Protein AF-A0A0G0G6L3-F1 (afdb_monomer_lite)

Secondary structure (DSSP, 8-state):
------HHHHHHHHHHHHHHHHT-HHHHHHHHHHHTT-HHHHHHHHHHHHH-TT---HHHHHHHHHHHTTT-HHHHHHHHHHHTSTT----HHHHHHHHHHHHHT--GGG--HHHHHHHHHHHHHHHHT--SHHHHHHHHHHHHHHHHHH-SSS-HHHHHHHHHHHHHHHHHTT-HHHHHHHHHHHHHHHHHHHHHTT--HHHHHHHHHHHHHHHHHHHHHHHHHHHHT-

pLDDT: mean 87.01, std 11.58, range [38.41, 98.62]

Foldseek 3Di:
DPPDQPPQLVVLLVQLVVCVVVVVLVSSVVSLVRNPPDPSSLLSVLQSVLPPPDDPPLPVSVVSLVVVVVPDLSSLLSLLSNLLDPPHPDDLVNLVVVLVVLLVPDDLVQLDQSSLSNLLSSLVSLLSPPPDLVSLVSSLVSLVSSLSSPPDPHDLLSQLSSLQVNLSSCVVVVVLVSSLVSLVSSLVSLVVVCVVDPNDVVSVVVNVVSVVSNVVSVVVVVVVVVVVVD

Structure (mmCIF, N/CA/C/O backbone):
data_AF-A0A0G0G6L3-F1
#
_entry.id   AF-A0A0G0G6L3-F1
#
loop_
_atom_site.group_PDB
_atom_site.id
_atom_site.type_symbol
_atom_site.label_atom_id
_atom_site.label_alt_id
_atom_site.label_comp_id
_atom_site.label_asym_id
_atom_site.label_entity_id
_atom_site.label_seq_id
_atom_site.pdbx_PDB_ins_code
_atom_site.Cartn_x
_atom_site.Cartn_y
_atom_site.Cartn_z
_atom_site.occupancy
_atom_site.B_iso_or_equiv
_atom_site.auth_seq_id
_atom_site.auth_comp_id
_atom_site.auth_asym_id
_atom_site.auth_atom_id
_atom_site.pdbx_PDB_model_num
ATOM 1 N N . MET A 1 1 ? 22.652 -18.731 -25.316 1.00 38.41 1 MET A N 1
ATOM 2 C CA . MET A 1 1 ? 23.607 -17.617 -25.133 1.00 38.41 1 MET A CA 1
ATOM 3 C C . MET A 1 1 ? 22.870 -16.491 -24.434 1.00 38.41 1 MET A C 1
ATOM 5 O O . MET A 1 1 ? 22.004 -15.892 -25.053 1.00 38.41 1 MET A O 1
ATOM 9 N N . VAL A 1 2 ? 23.131 -16.263 -23.147 1.00 41.38 2 VAL A N 1
ATOM 10 C CA . VAL A 1 2 ? 22.552 -15.128 -22.413 1.00 41.38 2 VAL A CA 1
ATOM 11 C C . VAL A 1 2 ? 23.419 -13.919 -22.745 1.00 41.38 2 VAL A C 1
ATOM 13 O O . VAL A 1 2 ? 24.589 -13.892 -22.368 1.00 41.38 2 VAL A O 1
ATOM 16 N N . ALA A 1 3 ? 22.892 -12.982 -23.534 1.00 48.88 3 ALA A N 1
ATOM 17 C CA . ALA A 1 3 ? 23.578 -11.729 -23.812 1.00 48.88 3 ALA A CA 1
ATOM 18 C C . ALA A 1 3 ? 23.815 -11.015 -22.477 1.00 48.88 3 ALA A C 1
ATOM 20 O O . ALA A 1 3 ? 22.868 -10.713 -21.751 1.00 48.88 3 ALA A O 1
ATOM 21 N N . SER A 1 4 ? 25.079 -10.791 -22.118 1.00 54.47 4 SER A N 1
ATOM 22 C CA . SER A 1 4 ? 25.406 -9.921 -20.997 1.00 54.47 4 SER A CA 1
ATOM 23 C C . SER A 1 4 ? 24.881 -8.532 -21.348 1.00 54.47 4 SER A C 1
ATOM 25 O O . SER A 1 4 ? 25.439 -7.879 -22.233 1.00 54.47 4 SER A O 1
ATOM 27 N N . LEU A 1 5 ? 23.798 -8.102 -20.700 1.00 61.31 5 LEU A N 1
ATOM 28 C CA . LEU A 1 5 ? 23.352 -6.711 -20.734 1.00 61.31 5 LEU A CA 1
ATOM 29 C C . LEU A 1 5 ? 24.578 -5.812 -20.572 1.00 61.31 5 LEU A C 1
ATOM 31 O O . LEU A 1 5 ? 25.391 -6.031 -19.667 1.00 61.31 5 LEU A O 1
ATOM 35 N N . SER A 1 6 ? 24.745 -4.833 -21.462 1.00 84.12 6 SER A N 1
ATOM 36 C CA . SER A 1 6 ? 25.882 -3.925 -21.331 1.00 84.12 6 SER A CA 1
ATOM 37 C C . SER A 1 6 ? 25.790 -3.225 -19.970 1.00 84.12 6 SER A C 1
ATOM 39 O O . SER A 1 6 ? 24.704 -2.840 -19.533 1.00 84.12 6 SER A O 1
ATOM 41 N N . ILE A 1 7 ? 26.922 -3.048 -19.280 1.00 86.44 7 ILE A N 1
ATOM 42 C CA . ILE A 1 7 ? 26.986 -2.356 -17.974 1.00 86.44 7 ILE A CA 1
ATOM 43 C C . ILE A 1 7 ? 26.240 -1.011 -18.027 1.00 86.44 7 ILE A C 1
ATOM 45 O O . ILE A 1 7 ? 25.583 -0.617 -17.067 1.00 86.44 7 ILE A O 1
ATOM 49 N N . LYS A 1 8 ? 26.278 -0.349 -19.190 1.00 88.31 8 LYS A N 1
ATOM 50 C CA . LYS A 1 8 ? 25.538 0.878 -19.483 1.00 88.31 8 LYS A CA 1
ATOM 51 C C . LYS A 1 8 ? 24.016 0.710 -19.349 1.00 88.31 8 LYS A C 1
ATOM 53 O O . LYS A 1 8 ? 23.393 1.500 -18.650 1.00 88.31 8 LYS A O 1
ATOM 58 N N . GLN A 1 9 ? 23.421 -0.321 -19.953 1.00 91.44 9 GLN A N 1
ATOM 59 C CA . GLN A 1 9 ? 21.979 -0.593 -19.833 1.00 91.44 9 GLN A CA 1
ATOM 60 C C . GLN A 1 9 ? 21.569 -0.916 -18.391 1.00 91.44 9 GLN A C 1
ATOM 62 O O . GLN A 1 9 ? 20.526 -0.465 -17.921 1.00 91.44 9 GLN A O 1
ATOM 67 N N . ALA A 1 10 ? 22.401 -1.669 -17.666 1.00 90.12 10 ALA A N 1
ATOM 68 C CA . ALA A 1 10 ? 22.150 -1.975 -16.259 1.00 90.12 10 ALA A CA 1
ATOM 69 C C . ALA A 1 10 ? 22.198 -0.718 -15.369 1.00 90.12 10 ALA A C 1
ATOM 71 O O . ALA A 1 10 ? 21.378 -0.580 -14.461 1.00 90.12 10 ALA A O 1
ATOM 72 N N . LEU A 1 11 ? 23.121 0.212 -15.643 1.00 93.44 11 LEU A N 1
ATOM 73 C CA . LEU A 1 11 ? 23.215 1.485 -14.928 1.00 93.44 11 LEU A CA 1
ATOM 74 C C . LEU A 1 11 ? 21.987 2.367 -15.179 1.00 93.44 11 LEU A C 1
ATOM 76 O O . LEU A 1 11 ? 21.399 2.857 -14.219 1.00 93.44 11 LEU A O 1
ATOM 80 N N . HIS A 1 12 ? 21.559 2.505 -16.435 1.00 96.19 12 HIS A N 1
ATOM 81 C CA . HIS A 1 12 ? 20.333 3.227 -16.785 1.00 96.19 12 HIS A CA 1
ATOM 82 C C . HIS A 1 12 ? 19.097 2.640 -16.081 1.00 96.19 12 HIS A C 1
ATOM 84 O O . HIS A 1 12 ? 18.306 3.375 -15.496 1.00 96.19 12 HIS A O 1
ATOM 90 N N . ALA A 1 13 ? 18.974 1.309 -16.007 1.00 93.00 13 ALA A N 1
ATOM 91 C CA . ALA A 1 13 ? 17.889 0.676 -15.255 1.00 93.00 13 ALA A CA 1
ATOM 92 C C . ALA A 1 13 ? 17.919 1.031 -13.753 1.00 93.00 13 ALA A C 1
ATOM 94 O O . ALA A 1 13 ? 16.870 1.203 -13.137 1.00 93.00 13 ALA A O 1
ATOM 95 N N . ILE A 1 14 ? 19.102 1.159 -13.140 1.00 93.56 14 ILE A N 1
ATOM 96 C CA . ILE A 1 14 ? 19.235 1.599 -11.740 1.00 93.56 14 ILE A CA 1
ATOM 97 C C . ILE A 1 14 ? 18.837 3.072 -11.591 1.00 93.56 14 ILE A C 1
ATOM 99 O O . ILE A 1 14 ? 18.080 3.405 -10.677 1.00 93.56 14 ILE A O 1
ATOM 103 N N . LEU A 1 15 ? 19.320 3.937 -12.485 1.00 94.75 15 LEU A N 1
ATOM 104 C CA . LEU A 1 15 ? 19.026 5.370 -12.475 1.00 94.75 15 LEU A CA 1
ATOM 105 C C . LEU A 1 15 ? 17.527 5.645 -12.645 1.00 94.75 15 LEU A C 1
ATOM 107 O O . LEU A 1 15 ? 16.981 6.457 -11.899 1.00 94.75 15 LEU A O 1
ATOM 111 N N . ALA A 1 16 ? 16.841 4.887 -13.505 1.00 94.06 16 ALA A N 1
ATOM 112 C CA . ALA A 1 16 ? 15.389 4.948 -13.658 1.00 94.06 16 ALA A CA 1
ATOM 113 C C . ALA A 1 16 ? 14.650 4.734 -12.328 1.00 94.06 16 ALA A C 1
ATOM 115 O O . ALA A 1 16 ? 13.779 5.521 -11.955 1.00 94.06 16 ALA A O 1
ATOM 116 N N . TRP A 1 17 ? 15.036 3.710 -11.559 1.00 92.50 17 TRP A N 1
ATOM 117 C CA . TRP A 1 17 ? 14.441 3.436 -10.248 1.00 92.50 17 TRP A CA 1
ATOM 118 C C . TRP A 1 17 ? 14.749 4.526 -9.214 1.00 92.50 17 TRP A C 1
ATOM 120 O O . TRP A 1 17 ? 13.906 4.807 -8.358 1.00 92.50 17 TRP A O 1
ATOM 130 N N . CYS A 1 18 ? 15.933 5.139 -9.274 1.00 90.94 18 CYS A N 1
ATOM 131 C CA . CYS A 1 18 ? 16.283 6.275 -8.422 1.00 90.94 18 CYS A CA 1
ATOM 132 C C . CYS A 1 18 ? 15.398 7.492 -8.727 1.00 90.94 18 CYS A C 1
ATOM 134 O O . CYS A 1 18 ? 14.779 8.028 -7.806 1.00 90.94 18 CYS A O 1
ATOM 136 N N . ALA A 1 19 ? 15.282 7.873 -10.002 1.00 90.81 19 ALA A N 1
ATOM 137 C CA . ALA A 1 19 ? 14.433 8.976 -10.454 1.00 90.81 19 ALA A CA 1
ATOM 138 C C . ALA A 1 19 ? 12.955 8.735 -10.098 1.00 90.81 19 ALA A C 1
ATOM 140 O O . ALA A 1 19 ? 12.308 9.576 -9.469 1.00 90.81 19 ALA A O 1
ATOM 141 N N . TYR A 1 20 ? 12.444 7.527 -10.359 1.00 89.88 20 TYR A N 1
ATOM 142 C CA . TYR A 1 20 ? 11.091 7.128 -9.965 1.00 89.88 20 TYR A CA 1
ATOM 143 C C . TYR A 1 20 ? 10.850 7.282 -8.453 1.00 89.88 20 TYR A C 1
ATOM 145 O O . TYR A 1 20 ? 9.835 7.846 -8.043 1.00 89.88 20 TYR A O 1
ATOM 153 N N . ARG A 1 21 ? 11.786 6.843 -7.596 1.00 85.12 21 ARG A N 1
ATOM 154 C CA . ARG A 1 21 ? 11.657 6.981 -6.130 1.00 85.12 21 ARG A CA 1
ATOM 155 C C . ARG A 1 21 ? 11.651 8.439 -5.664 1.00 85.12 21 ARG A C 1
ATOM 157 O O . ARG A 1 21 ? 11.013 8.741 -4.655 1.00 85.12 21 ARG A O 1
ATOM 164 N N . ARG A 1 22 ? 12.318 9.333 -6.398 1.00 83.62 22 ARG A N 1
ATOM 165 C CA . ARG A 1 22 ? 12.269 10.790 -6.190 1.00 83.62 22 ARG A CA 1
ATOM 166 C C . ARG A 1 22 ? 11.027 11.450 -6.806 1.00 83.62 22 ARG A C 1
ATOM 168 O O . ARG A 1 22 ? 10.798 12.628 -6.562 1.00 83.62 22 ARG A O 1
ATOM 175 N N . LYS A 1 23 ? 10.183 10.679 -7.506 1.00 85.62 23 LYS A N 1
ATOM 176 C CA . LYS A 1 23 ? 9.002 11.126 -8.267 1.00 85.62 23 LYS A CA 1
ATOM 177 C C . LYS A 1 23 ? 9.338 12.023 -9.465 1.00 85.62 23 LYS A C 1
ATOM 179 O O . LYS A 1 23 ? 8.489 12.780 -9.925 1.00 85.62 23 LYS A O 1
ATOM 184 N N . GLU A 1 24 ? 10.552 11.914 -9.988 1.00 89.69 24 GLU A N 1
ATOM 185 C CA . GLU A 1 24 ? 11.000 12.590 -11.208 1.00 89.69 24 GLU A CA 1
ATOM 186 C C . GLU A 1 24 ? 10.663 11.690 -12.407 1.00 89.69 24 GLU A C 1
ATOM 188 O O . GLU A 1 24 ? 11.511 10.978 -12.944 1.00 89.69 24 GLU A O 1
ATOM 193 N N . TYR A 1 25 ? 9.380 11.624 -12.774 1.00 89.62 25 TYR A N 1
ATOM 194 C CA . TYR A 1 25 ? 8.906 10.633 -13.749 1.00 89.62 25 TYR A CA 1
ATOM 195 C C . TYR A 1 25 ? 9.472 10.841 -15.158 1.00 89.62 25 TYR A C 1
ATOM 197 O O . TYR A 1 25 ? 9.783 9.856 -15.823 1.00 89.62 25 TYR A O 1
ATOM 205 N N . ASP A 1 26 ? 9.665 12.087 -15.591 1.00 89.88 26 ASP A N 1
ATOM 206 C CA . ASP A 1 26 ? 10.255 12.383 -16.902 1.00 89.88 26 ASP A CA 1
ATOM 207 C C . ASP A 1 26 ? 11.718 11.924 -16.972 1.00 89.88 26 ASP A C 1
ATOM 209 O O . ASP A 1 26 ? 12.126 11.282 -17.940 1.00 89.88 26 ASP A O 1
ATOM 213 N N . GLU A 1 27 ? 12.492 12.161 -15.907 1.00 92.94 27 GLU A N 1
ATOM 214 C CA . GLU A 1 27 ? 13.860 11.646 -15.784 1.00 92.94 27 GLU A CA 1
ATOM 215 C C . GLU A 1 27 ? 13.873 10.115 -15.784 1.00 92.94 27 GLU A C 1
ATOM 217 O O . GLU A 1 27 ? 14.677 9.499 -16.482 1.00 92.94 27 GLU A O 1
ATOM 222 N N . ALA A 1 28 ? 12.937 9.478 -15.073 1.00 93.12 28 ALA A N 1
ATOM 223 C CA . ALA A 1 28 ? 12.821 8.025 -15.074 1.00 93.12 28 ALA A CA 1
ATOM 224 C C . ALA A 1 28 ? 12.566 7.469 -16.486 1.00 93.12 28 ALA A C 1
ATOM 226 O O . ALA A 1 28 ? 13.160 6.456 -16.848 1.00 93.12 28 ALA A O 1
ATOM 227 N N . LEU A 1 29 ? 11.731 8.129 -17.297 1.00 91.94 29 LEU A N 1
ATOM 228 C CA . LEU A 1 29 ? 11.445 7.720 -18.678 1.00 91.94 29 LEU A CA 1
ATOM 229 C C . LEU A 1 29 ? 12.665 7.870 -19.600 1.00 91.94 29 LEU A C 1
ATOM 231 O O . LEU A 1 29 ? 12.904 6.991 -20.430 1.00 91.94 29 LEU A O 1
ATOM 235 N N . ILE A 1 30 ? 13.465 8.927 -19.425 1.00 94.62 30 ILE A N 1
ATOM 236 C CA . ILE A 1 30 ? 14.742 9.102 -20.140 1.00 94.62 30 ILE A CA 1
ATOM 237 C C . ILE A 1 30 ? 15.690 7.939 -19.821 1.00 94.62 30 ILE A C 1
ATOM 239 O O . ILE A 1 30 ? 16.253 7.320 -20.727 1.00 94.62 30 ILE A O 1
ATOM 243 N N . GLU A 1 31 ? 15.833 7.602 -18.540 1.00 96.31 31 GLU A N 1
ATOM 244 C CA . GLU A 1 31 ? 16.696 6.505 -18.097 1.00 96.31 31 GLU A CA 1
ATOM 245 C C . GLU A 1 31 ? 16.172 5.132 -18.551 1.00 96.31 31 GLU A C 1
ATOM 247 O O . GLU A 1 31 ? 16.955 4.280 -18.969 1.00 96.31 31 GLU A O 1
ATOM 252 N N . ILE A 1 32 ? 14.852 4.916 -18.565 1.00 93.12 32 ILE A N 1
ATOM 253 C CA . ILE A 1 32 ? 14.238 3.694 -19.113 1.00 93.12 32 ILE A CA 1
ATOM 254 C C . ILE A 1 32 ? 14.607 3.523 -20.591 1.00 93.12 32 ILE A C 1
ATOM 256 O O . ILE A 1 32 ? 15.031 2.437 -20.989 1.00 93.12 32 ILE A O 1
ATOM 260 N N . ALA A 1 33 ? 14.521 4.588 -21.395 1.00 92.50 33 ALA A N 1
ATOM 261 C CA . ALA A 1 33 ? 14.908 4.537 -22.804 1.00 92.50 33 ALA A CA 1
ATOM 262 C C . ALA A 1 33 ? 16.397 4.179 -22.982 1.00 92.50 33 ALA A C 1
ATOM 264 O O . ALA A 1 33 ? 16.745 3.388 -23.860 1.00 92.50 33 ALA A O 1
ATOM 265 N N . GLY A 1 34 ? 17.274 4.701 -22.116 1.00 91.44 34 GLY A N 1
ATOM 266 C CA . GLY A 1 34 ? 18.702 4.365 -22.099 1.00 91.44 34 GLY A CA 1
ATOM 267 C C . GLY A 1 34 ? 19.008 2.910 -21.712 1.00 91.44 34 GLY A C 1
ATOM 268 O O . GLY A 1 34 ? 20.060 2.379 -22.080 1.00 91.44 34 GLY A O 1
ATOM 269 N N . ALA A 1 35 ? 18.097 2.247 -20.996 1.00 92.06 35 ALA A N 1
ATOM 270 C CA . ALA A 1 35 ? 18.252 0.863 -20.560 1.00 92.06 35 ALA A CA 1
ATOM 271 C C . ALA A 1 35 ? 17.861 -0.173 -21.634 1.00 92.06 35 ALA A C 1
ATOM 273 O O . ALA A 1 35 ? 18.310 -1.320 -21.561 1.00 92.06 35 ALA A O 1
ATOM 274 N N . GLY A 1 36 ? 17.074 0.216 -22.642 1.00 87.69 36 GLY A N 1
ATOM 275 C CA . GLY A 1 36 ? 16.615 -0.672 -23.715 1.00 87.69 36 GLY A CA 1
ATOM 276 C C . GLY A 1 36 ? 15.690 -1.789 -23.213 1.00 87.69 36 GLY A C 1
ATOM 277 O O . GLY A 1 36 ? 14.757 -1.535 -22.461 1.00 87.69 36 GLY A O 1
ATOM 278 N N . ASP A 1 37 ? 15.966 -3.032 -23.609 1.00 85.31 37 ASP A N 1
ATOM 279 C CA . ASP A 1 37 ? 15.208 -4.252 -23.275 1.00 85.31 37 ASP A CA 1
ATOM 280 C C . ASP A 1 37 ? 15.499 -4.813 -21.867 1.00 85.31 37 ASP A C 1
ATOM 282 O O . ASP A 1 37 ? 15.209 -5.969 -21.554 1.00 85.31 37 ASP A O 1
ATOM 286 N N . ASN A 1 38 ? 16.092 -4.006 -20.987 1.00 88.75 38 ASN A N 1
ATOM 287 C CA . ASN A 1 38 ? 16.393 -4.427 -19.629 1.00 88.75 38 ASN A CA 1
ATOM 288 C C . ASN A 1 38 ? 15.102 -4.656 -18.824 1.00 88.75 38 ASN A C 1
ATOM 290 O O . ASN A 1 38 ? 14.377 -3.710 -18.515 1.00 88.75 38 ASN A O 1
ATOM 294 N N . GLN A 1 39 ? 14.883 -5.895 -18.374 1.00 85.62 39 GLN A N 1
ATOM 295 C CA . GLN A 1 39 ? 13.696 -6.286 -17.603 1.00 85.62 39 GLN A CA 1
ATOM 296 C C . GLN A 1 39 ? 13.421 -5.381 -16.390 1.00 85.62 39 GLN A C 1
ATOM 298 O O . GLN A 1 39 ? 12.275 -5.037 -16.115 1.00 85.62 39 GLN A O 1
ATOM 303 N N . ARG A 1 40 ? 14.461 -4.936 -15.674 1.00 87.19 40 ARG A N 1
ATOM 304 C CA . ARG A 1 40 ? 14.313 -4.058 -14.504 1.00 87.19 40 ARG A CA 1
ATOM 305 C C . ARG A 1 40 ? 13.866 -2.645 -14.891 1.00 87.19 40 ARG A C 1
ATOM 307 O O . ARG A 1 40 ? 13.177 -1.995 -14.102 1.00 87.19 40 ARG A O 1
ATOM 314 N N . ALA A 1 41 ? 14.244 -2.165 -16.075 1.00 88.94 41 ALA A N 1
ATOM 315 C CA . ALA A 1 41 ? 13.745 -0.907 -16.622 1.00 88.94 41 ALA A CA 1
ATOM 316 C C . ALA A 1 41 ? 12.292 -1.042 -17.101 1.00 88.94 41 ALA A C 1
ATOM 318 O O . ALA A 1 41 ? 11.486 -0.168 -16.794 1.00 88.94 41 ALA A O 1
ATOM 319 N N . CYS A 1 42 ? 11.928 -2.160 -17.741 1.00 85.69 42 CYS A N 1
ATOM 320 C CA . CYS A 1 42 ? 10.537 -2.479 -18.090 1.00 85.69 42 CYS A CA 1
ATOM 321 C C . CYS A 1 42 ? 9.635 -2.526 -16.844 1.00 85.69 42 CYS A C 1
ATOM 323 O O . CYS A 1 42 ? 8.546 -1.957 -16.834 1.00 85.69 42 CYS A O 1
ATOM 325 N N . GLU A 1 43 ? 10.114 -3.123 -15.750 1.00 86.00 43 GLU A N 1
ATOM 326 C CA . GLU A 1 43 ? 9.412 -3.090 -14.464 1.00 86.00 43 GLU A CA 1
ATOM 327 C C . GLU A 1 43 ? 9.249 -1.657 -13.950 1.00 86.00 43 GLU A C 1
ATOM 329 O O . GLU A 1 43 ? 8.141 -1.261 -13.599 1.00 86.00 43 GLU A O 1
ATOM 334 N N . CYS A 1 44 ? 10.317 -0.849 -13.953 1.00 88.44 44 CYS A N 1
ATOM 335 C CA . CYS A 1 44 ? 10.239 0.560 -13.556 1.00 88.44 44 CYS A CA 1
ATOM 336 C C . CYS A 1 44 ? 9.213 1.332 -14.397 1.00 88.44 44 CYS A C 1
ATOM 338 O O . CYS A 1 44 ? 8.463 2.148 -13.863 1.00 88.44 44 CYS A O 1
ATOM 340 N N . HIS A 1 45 ? 9.151 1.045 -15.697 1.00 86.94 45 HIS A N 1
ATOM 341 C CA . HIS A 1 45 ? 8.215 1.654 -16.631 1.00 86.94 45 HIS A CA 1
ATOM 342 C C . HIS A 1 45 ? 6.761 1.401 -16.219 1.00 86.94 45 HIS A C 1
ATOM 344 O O . HIS A 1 45 ? 5.973 2.345 -16.162 1.00 86.94 45 HIS A O 1
ATOM 350 N N . ALA A 1 46 ? 6.428 0.170 -15.818 1.00 84.88 46 ALA A N 1
ATOM 351 C CA . ALA A 1 46 ? 5.099 -0.159 -15.306 1.00 84.88 46 ALA A CA 1
ATOM 352 C C . ALA A 1 46 ? 4.746 0.644 -14.038 1.00 84.88 46 ALA A C 1
ATOM 354 O O . ALA A 1 46 ? 3.623 1.134 -13.915 1.00 84.88 46 ALA A O 1
ATOM 355 N N . TYR A 1 47 ? 5.694 0.847 -13.115 1.00 86.69 47 TYR A N 1
ATOM 356 C CA . TYR A 1 47 ? 5.464 1.678 -11.923 1.00 86.69 47 TYR A CA 1
ATOM 357 C C . TYR A 1 47 ? 5.298 3.164 -12.250 1.00 86.69 47 TYR A C 1
ATOM 359 O O . TYR A 1 47 ? 4.438 3.818 -11.659 1.00 86.69 47 TYR A O 1
ATOM 367 N N . VAL A 1 48 ? 6.088 3.701 -13.184 1.00 87.06 48 VAL A N 1
ATOM 368 C CA . VAL A 1 48 ? 5.930 5.088 -13.647 1.00 87.06 48 VAL A CA 1
ATOM 369 C C . VAL A 1 48 ? 4.530 5.280 -14.231 1.00 87.06 48 VAL A C 1
ATOM 371 O O . VAL A 1 48 ? 3.833 6.205 -13.821 1.00 87.06 48 VAL A O 1
ATOM 374 N N . PHE A 1 49 ? 4.072 4.363 -15.088 1.00 82.50 49 PHE A N 1
ATOM 375 C CA . PHE A 1 49 ? 2.716 4.395 -15.644 1.00 82.50 49 PHE A CA 1
ATOM 376 C C . PHE A 1 49 ? 1.628 4.290 -14.572 1.00 82.50 49 PHE A C 1
ATOM 378 O O . PHE A 1 49 ? 0.627 4.996 -14.642 1.00 82.50 49 PHE A O 1
ATOM 385 N N . ALA A 1 50 ? 1.827 3.453 -13.552 1.00 82.81 50 ALA A N 1
ATOM 386 C CA . ALA A 1 50 ? 0.844 3.284 -12.487 1.00 82.81 50 ALA A CA 1
ATOM 387 C C . ALA A 1 50 ? 0.635 4.553 -11.630 1.00 82.81 50 ALA A C 1
ATOM 389 O O . ALA A 1 50 ? -0.435 4.713 -11.038 1.00 82.81 50 ALA A O 1
ATOM 390 N N . TYR A 1 51 ? 1.633 5.446 -11.542 1.00 77.38 51 TYR A N 1
ATOM 391 C CA . TYR A 1 51 ? 1.599 6.649 -10.694 1.00 77.38 51 TYR A CA 1
ATOM 392 C C . TYR A 1 51 ? 1.506 7.983 -11.446 1.00 77.38 51 TYR A C 1
ATOM 394 O O . TYR A 1 51 ? 1.015 8.962 -10.871 1.00 77.38 51 TYR A O 1
ATOM 402 N N . ALA A 1 52 ? 1.991 8.068 -12.685 1.00 70.62 52 ALA A N 1
ATOM 403 C CA . ALA A 1 52 ? 1.956 9.298 -13.464 1.00 70.62 52 ALA A CA 1
ATOM 404 C C . ALA A 1 52 ? 0.506 9.621 -13.869 1.00 70.62 52 ALA A C 1
ATOM 406 O O . ALA A 1 52 ? -0.120 8.895 -14.634 1.00 70.62 52 ALA A O 1
ATOM 407 N N . LYS A 1 53 ? -0.027 10.742 -13.367 1.00 53.25 53 LYS A N 1
ATOM 408 C CA . LYS A 1 53 ? -1.403 11.242 -13.584 1.00 53.25 53 LYS A CA 1
ATOM 409 C C . LYS A 1 53 ? -1.733 11.657 -15.040 1.00 53.25 53 LYS A C 1
ATOM 411 O O . LYS A 1 53 ? -2.661 12.430 -15.243 1.00 53.25 53 LYS A O 1
ATOM 416 N N . GLY A 1 54 ? -0.982 11.194 -16.038 1.00 50.53 54 GLY A N 1
ATOM 417 C CA . GLY A 1 54 ? -0.989 11.776 -17.385 1.00 50.53 54 GLY A CA 1
ATOM 418 C C . GLY A 1 54 ? -0.935 10.804 -18.560 1.00 50.53 54 GLY A C 1
ATOM 419 O O . GLY A 1 54 ? -0.688 11.262 -19.668 1.00 50.53 54 GLY A O 1
ATOM 420 N N . TYR A 1 55 ? -1.155 9.501 -18.371 1.00 53.91 55 TYR A N 1
ATOM 421 C CA . TYR A 1 55 ? -1.227 8.574 -19.505 1.00 53.91 55 TYR A CA 1
ATOM 422 C C . TYR A 1 55 ? -2.661 8.086 -19.710 1.00 53.91 55 TYR A C 1
ATOM 424 O O . TYR A 1 55 ? -3.159 7.243 -18.975 1.00 53.91 55 TYR A O 1
ATOM 432 N N . GLU A 1 56 ? -3.311 8.648 -20.729 1.00 55.88 56 GLU A N 1
ATOM 433 C CA . GLU A 1 56 ? -4.715 8.451 -21.131 1.00 55.88 56 GLU A CA 1
ATOM 434 C C . GLU A 1 56 ? -5.036 7.044 -21.685 1.00 55.88 56 GLU A C 1
ATOM 436 O O . GLU A 1 56 ? -6.050 6.855 -22.352 1.00 55.88 56 GLU A O 1
ATOM 441 N N . ASP A 1 57 ? -4.179 6.045 -21.459 1.00 68.62 57 ASP A N 1
ATOM 442 C CA . ASP A 1 57 ? -4.274 4.757 -22.146 1.00 68.62 57 ASP A CA 1
ATOM 443 C C . ASP A 1 57 ? -4.029 3.573 -21.200 1.00 68.62 57 ASP A C 1
ATOM 445 O O . ASP A 1 57 ? -2.972 2.931 -21.192 1.00 68.62 57 ASP A O 1
ATOM 449 N N . ASP A 1 58 ? -5.056 3.260 -20.406 1.00 67.25 58 ASP A N 1
ATOM 450 C CA . ASP A 1 58 ? -5.119 2.034 -19.604 1.00 67.25 58 ASP A CA 1
ATOM 451 C C . ASP A 1 58 ? -4.923 0.778 -20.462 1.00 67.25 58 ASP A C 1
ATOM 453 O O . ASP A 1 58 ? -4.429 -0.228 -19.957 1.00 67.25 58 ASP A O 1
ATOM 457 N N . VAL A 1 59 ? -5.240 0.817 -21.762 1.00 71.88 59 VAL A N 1
ATOM 458 C CA . VAL A 1 59 ? -5.031 -0.320 -22.668 1.00 71.88 59 VAL A CA 1
ATOM 459 C C . VAL A 1 59 ? -3.538 -0.566 -22.883 1.00 71.88 59 VAL A C 1
ATOM 461 O O . VAL A 1 59 ? -3.100 -1.712 -22.776 1.00 71.88 59 VAL A O 1
ATOM 464 N N . LYS A 1 60 ? -2.733 0.482 -23.101 1.00 72.81 60 LYS A N 1
ATOM 465 C CA . LYS A 1 60 ? -1.262 0.367 -23.177 1.00 72.81 60 LYS A CA 1
ATOM 466 C C . LYS A 1 60 ? -0.649 -0.103 -21.866 1.00 72.81 60 LYS A C 1
ATOM 468 O O . LYS A 1 60 ? 0.233 -0.959 -21.888 1.00 72.81 60 LYS A O 1
ATOM 473 N N . PHE A 1 61 ? -1.128 0.406 -20.732 1.00 77.81 61 PHE A N 1
ATOM 474 C CA . PHE A 1 61 ? -0.669 -0.059 -19.424 1.00 77.81 61 PHE A CA 1
ATOM 475 C C . PHE A 1 61 ? -0.993 -1.542 -19.208 1.00 77.81 61 PHE A C 1
ATOM 477 O O . PHE A 1 61 ? -0.117 -2.326 -18.853 1.00 77.81 61 PHE A O 1
ATOM 484 N N . LEU A 1 62 ? -2.234 -1.952 -19.475 1.00 75.75 62 LEU A N 1
ATOM 485 C CA . LEU A 1 62 ? -2.649 -3.345 -19.357 1.00 75.75 62 LEU A CA 1
ATOM 486 C C . LEU A 1 62 ? -1.892 -4.251 -20.327 1.00 75.75 62 LEU A C 1
ATOM 488 O O . LEU A 1 62 ? -1.597 -5.382 -19.959 1.00 75.75 62 LEU A O 1
ATOM 492 N N . ALA A 1 63 ? -1.554 -3.783 -21.531 1.00 77.94 63 ALA A N 1
ATOM 493 C CA . ALA A 1 63 ? -0.720 -4.525 -22.474 1.00 77.94 63 ALA A CA 1
ATOM 494 C C . ALA A 1 63 ? 0.705 -4.733 -21.933 1.00 77.94 63 ALA A C 1
ATOM 496 O O . ALA A 1 63 ? 1.156 -5.875 -21.875 1.00 77.94 63 ALA A O 1
ATOM 497 N N . LEU A 1 64 ? 1.356 -3.665 -21.452 1.00 73.81 64 LEU A N 1
ATOM 498 C CA . LEU A 1 64 ? 2.685 -3.726 -20.828 1.00 73.81 64 LEU A CA 1
ATOM 499 C C . LEU A 1 64 ? 2.688 -4.681 -19.630 1.00 73.81 64 LEU A C 1
ATOM 501 O O . LEU A 1 64 ? 3.569 -5.520 -19.476 1.00 73.81 64 LEU A O 1
ATOM 505 N N . VAL A 1 65 ? 1.673 -4.579 -18.775 1.00 75.25 65 VAL A N 1
ATOM 506 C CA . VAL A 1 65 ? 1.569 -5.438 -17.602 1.00 75.25 65 VAL A CA 1
ATOM 507 C C . VAL A 1 65 ? 1.277 -6.881 -18.029 1.00 75.25 65 VAL A C 1
ATOM 509 O O . VAL A 1 65 ? 1.943 -7.775 -17.529 1.00 75.25 65 VAL A O 1
ATOM 512 N N . ARG A 1 66 ? 0.396 -7.141 -19.010 1.00 74.75 66 ARG A N 1
ATOM 513 C CA . ARG A 1 66 ? 0.116 -8.492 -19.555 1.00 74.75 66 ARG A CA 1
ATOM 514 C C . ARG A 1 66 ? 1.343 -9.184 -20.132 1.00 74.75 66 ARG A C 1
ATOM 516 O O . ARG A 1 66 ? 1.512 -10.373 -19.879 1.00 74.75 66 ARG A O 1
ATOM 523 N N . GLU A 1 67 ? 2.191 -8.457 -20.849 1.00 71.88 67 GLU A N 1
ATOM 524 C CA . GLU A 1 67 ? 3.460 -8.980 -21.369 1.00 71.88 67 GLU A CA 1
ATOM 525 C C . GLU A 1 67 ? 4.381 -9.482 -20.243 1.00 71.88 67 GLU A C 1
ATOM 527 O O . GLU A 1 67 ? 5.137 -10.436 -20.421 1.00 71.88 67 GLU A O 1
ATOM 532 N N . HIS A 1 68 ? 4.254 -8.901 -19.048 1.00 65.38 68 HIS A N 1
ATOM 533 C CA . HIS A 1 68 ? 5.075 -9.218 -17.885 1.00 65.38 68 HIS A CA 1
ATOM 534 C C . HIS A 1 68 ? 4.318 -9.949 -16.752 1.00 65.38 68 HIS A C 1
ATOM 536 O O . HIS A 1 68 ? 4.929 -10.277 -15.741 1.00 65.38 68 HIS A O 1
ATOM 542 N N . LEU A 1 69 ? 3.012 -10.228 -16.877 1.00 56.47 69 LEU A N 1
ATOM 543 C CA . LEU A 1 69 ? 2.140 -10.615 -15.749 1.00 56.47 69 LEU A CA 1
ATOM 544 C C . LEU A 1 69 ? 2.308 -12.056 -15.268 1.00 56.47 69 LEU A C 1
ATOM 546 O O . LEU A 1 69 ? 1.931 -12.364 -14.138 1.00 56.47 69 LEU A O 1
ATOM 550 N N . ILE A 1 70 ? 2.853 -12.957 -16.083 1.00 53.03 70 ILE A N 1
ATOM 551 C CA . ILE A 1 70 ? 2.979 -14.355 -15.664 1.00 53.03 70 ILE A CA 1
ATOM 552 C C . ILE A 1 70 ? 4.245 -14.503 -14.815 1.00 53.03 70 ILE A C 1
ATOM 554 O O . ILE A 1 70 ? 5.352 -14.640 -15.327 1.00 53.03 70 ILE A O 1
ATOM 558 N N . GLY A 1 71 ? 4.062 -14.454 -13.494 1.00 62.44 71 GLY A N 1
ATOM 559 C CA . GLY A 1 71 ? 5.103 -14.720 -12.498 1.00 62.44 71 GLY A CA 1
ATOM 560 C C . GLY A 1 71 ? 5.922 -13.505 -12.050 1.00 62.44 71 GLY A C 1
ATOM 561 O O . GLY A 1 71 ? 6.731 -13.645 -11.135 1.00 62.44 71 GLY A O 1
ATOM 562 N N . ASN A 1 72 ? 5.711 -12.311 -12.626 1.00 78.50 72 ASN A N 1
ATOM 563 C CA . ASN A 1 72 ? 6.403 -11.098 -12.182 1.00 78.50 72 ASN A CA 1
ATOM 564 C C . ASN A 1 72 ? 5.588 -10.324 -11.130 1.00 78.50 72 ASN A C 1
ATOM 566 O O . ASN A 1 72 ? 4.551 -9.707 -11.401 1.00 78.50 72 ASN A O 1
ATOM 570 N N . ILE A 1 73 ? 6.111 -10.319 -9.909 1.00 82.69 73 ILE A N 1
ATOM 571 C CA . ILE A 1 73 ? 5.501 -9.658 -8.756 1.00 82.69 73 ILE A CA 1
ATOM 572 C C . ILE A 1 73 ? 5.498 -8.128 -8.871 1.00 82.69 73 ILE A C 1
ATOM 574 O O . ILE A 1 73 ? 4.568 -7.471 -8.410 1.00 82.69 73 ILE A O 1
ATOM 578 N N . ASN A 1 74 ? 6.496 -7.549 -9.544 1.00 81.56 74 ASN A N 1
ATOM 579 C CA . ASN A 1 74 ? 6.617 -6.108 -9.747 1.00 81.56 74 ASN A CA 1
ATOM 580 C C . ASN A 1 74 ? 5.576 -5.593 -10.745 1.00 81.56 74 ASN A C 1
ATOM 582 O O . ASN A 1 74 ? 4.951 -4.564 -10.489 1.00 81.56 74 ASN A O 1
ATOM 586 N N . ALA A 1 75 ? 5.336 -6.332 -11.831 1.00 80.81 75 ALA A N 1
ATOM 587 C CA . ALA A 1 75 ? 4.274 -6.016 -12.788 1.00 80.81 75 ALA A CA 1
ATOM 588 C C . ALA A 1 75 ? 2.883 -6.105 -12.133 1.00 80.81 75 ALA A C 1
ATOM 590 O O . ALA A 1 75 ? 2.059 -5.201 -12.279 1.00 80.81 75 ALA A O 1
ATOM 591 N N . SER A 1 76 ? 2.659 -7.154 -11.336 1.00 86.31 76 SER A N 1
ATOM 592 C CA . SER A 1 76 ? 1.436 -7.333 -10.543 1.00 86.31 76 SER A CA 1
ATOM 593 C C . SER A 1 76 ? 1.219 -6.168 -9.571 1.00 86.31 76 SER A C 1
ATOM 595 O O . SER A 1 76 ? 0.130 -5.605 -9.488 1.00 86.31 76 SER A O 1
ATOM 597 N N . ASN A 1 77 ? 2.279 -5.731 -8.889 1.00 89.19 77 ASN A N 1
ATOM 598 C CA . ASN A 1 77 ? 2.203 -4.624 -7.941 1.00 89.19 77 ASN A CA 1
ATOM 599 C C . ASN A 1 77 ? 1.857 -3.293 -8.628 1.00 89.19 77 ASN A C 1
ATOM 601 O O . ASN A 1 77 ? 1.015 -2.539 -8.135 1.00 89.19 77 ASN A O 1
ATOM 605 N N . ALA A 1 78 ? 2.450 -3.023 -9.795 1.00 87.31 78 ALA A N 1
ATOM 606 C CA . ALA A 1 78 ? 2.097 -1.864 -10.609 1.00 87.31 78 ALA A CA 1
ATOM 607 C C . ALA A 1 78 ? 0.615 -1.894 -11.031 1.00 87.31 78 ALA A C 1
ATOM 609 O O . ALA A 1 78 ? -0.063 -0.871 -10.906 1.00 87.31 78 ALA A O 1
ATOM 610 N N . LEU A 1 79 ? 0.086 -3.059 -11.448 1.00 87.69 79 LEU A N 1
ATOM 611 C CA . LEU A 1 79 ? -1.340 -3.224 -11.781 1.00 87.69 79 LEU A CA 1
ATOM 612 C C . LEU A 1 79 ? -2.238 -2.780 -10.629 1.00 87.69 79 LEU A C 1
ATOM 614 O O . LEU A 1 79 ? -3.157 -1.985 -10.816 1.00 87.69 79 LEU A O 1
ATOM 618 N N . VAL A 1 80 ? -1.954 -3.284 -9.430 1.00 91.06 80 VAL A N 1
ATOM 619 C CA . VAL A 1 80 ? -2.768 -3.021 -8.245 1.00 91.06 80 VAL A CA 1
ATOM 620 C C . VAL A 1 80 ? -2.694 -1.551 -7.848 1.00 91.06 80 VAL A C 1
ATOM 622 O O . VAL A 1 80 ? -3.713 -0.963 -7.500 1.00 91.06 80 VAL A O 1
ATOM 625 N N . ILE A 1 81 ? -1.519 -0.919 -7.952 1.00 89.81 81 ILE A N 1
ATOM 626 C CA . ILE A 1 81 ? -1.366 0.525 -7.728 1.00 89.81 81 ILE A CA 1
ATOM 627 C C . ILE A 1 81 ? -2.279 1.321 -8.666 1.00 89.81 81 ILE A C 1
ATOM 629 O O . ILE A 1 81 ? -2.987 2.213 -8.187 1.00 89.81 81 ILE A O 1
ATOM 633 N N . ARG A 1 82 ? -2.290 0.987 -9.965 1.00 86.75 82 ARG A N 1
ATOM 634 C CA . ARG A 1 82 ? -3.161 1.637 -10.952 1.00 86.75 82 ARG A CA 1
ATOM 635 C C . ARG A 1 82 ? -4.637 1.391 -10.640 1.00 86.75 82 ARG A C 1
ATOM 637 O O . ARG A 1 82 ? -5.407 2.348 -10.669 1.00 86.75 82 ARG A O 1
ATOM 644 N N . ALA A 1 83 ? -5.006 0.164 -10.266 1.00 89.69 83 ALA A N 1
ATOM 645 C CA . ALA A 1 83 ? -6.378 -0.242 -9.946 1.00 89.69 83 ALA A CA 1
ATOM 646 C C . ALA A 1 83 ? -7.029 0.602 -8.834 1.00 89.69 83 ALA A C 1
ATOM 648 O O . ALA A 1 83 ? -8.246 0.783 -8.804 1.00 89.69 83 ALA A O 1
ATOM 649 N N . ARG A 1 84 ? -6.231 1.169 -7.916 1.00 89.31 84 ARG A N 1
ATOM 650 C CA . ARG A 1 84 ? -6.753 2.041 -6.846 1.00 89.31 84 ARG A CA 1
ATOM 651 C C . ARG A 1 84 ? -7.288 3.374 -7.352 1.00 89.31 84 ARG A C 1
ATOM 653 O O . ARG A 1 84 ? -8.072 4.022 -6.661 1.00 89.31 84 ARG A O 1
ATOM 660 N N . MET A 1 85 ? -6.822 3.831 -8.508 1.00 85.75 85 MET A N 1
ATOM 661 C CA . MET A 1 85 ? -7.190 5.143 -9.019 1.00 85.75 85 MET A CA 1
ATOM 662 C C . MET A 1 85 ? -8.693 5.181 -9.367 1.00 85.75 85 MET A C 1
ATOM 664 O O . MET A 1 85 ? -9.282 4.147 -9.707 1.00 85.75 85 MET A O 1
ATOM 668 N N . PRO A 1 86 ? -9.362 6.342 -9.248 1.00 82.31 86 PRO A N 1
ATOM 669 C CA . PRO A 1 86 ? -10.810 6.432 -9.452 1.00 82.31 86 PRO A CA 1
ATOM 670 C C . PRO A 1 86 ? -11.277 5.999 -10.846 1.00 82.31 86 PRO A C 1
ATOM 672 O O . PRO A 1 86 ? -12.351 5.425 -10.967 1.00 82.31 86 PRO A O 1
ATOM 675 N N . ASP A 1 87 ? -10.456 6.255 -11.856 1.00 81.62 87 ASP A N 1
ATOM 676 C CA . ASP A 1 87 ? -10.706 6.067 -13.286 1.00 81.62 87 ASP A CA 1
ATOM 677 C C . ASP A 1 87 ? -10.220 4.718 -13.837 1.00 81.62 87 ASP A C 1
ATOM 679 O O . ASP A 1 87 ? -10.361 4.462 -15.027 1.00 81.62 87 ASP A O 1
ATOM 683 N N . SER A 1 88 ? -9.624 3.864 -13.002 1.00 83.31 88 SER A N 1
ATOM 684 C CA . SER A 1 88 ? -9.065 2.603 -13.482 1.00 83.31 88 SER A CA 1
ATOM 685 C C . SER A 1 88 ? -10.149 1.628 -13.937 1.00 83.31 88 SER A C 1
ATOM 687 O O . SER A 1 88 ? -11.138 1.412 -13.235 1.00 83.31 88 SER A O 1
ATOM 689 N N . VAL A 1 89 ? -9.903 0.974 -15.072 1.00 82.19 89 VAL A N 1
ATOM 690 C CA . VAL A 1 89 ? -10.761 -0.097 -15.612 1.00 82.19 89 VAL A CA 1
ATOM 691 C C . VAL A 1 89 ? -10.469 -1.487 -15.026 1.00 82.19 89 VAL A C 1
ATOM 693 O O . VAL A 1 89 ? -11.085 -2.466 -15.440 1.00 82.19 89 VAL A O 1
ATOM 696 N N . VAL A 1 90 ? -9.509 -1.613 -14.102 1.00 83.88 90 VAL A N 1
ATOM 697 C CA . VAL A 1 90 ? -9.153 -2.907 -13.496 1.00 83.88 90 VAL A CA 1
ATOM 698 C C . VAL A 1 90 ? -10.264 -3.367 -12.555 1.00 83.88 90 VAL A C 1
ATOM 700 O O . VAL A 1 90 ? -10.618 -2.674 -11.601 1.00 83.88 90 VAL A O 1
ATOM 703 N N . GLU A 1 91 ? -10.791 -4.564 -12.804 1.00 86.75 91 GLU A N 1
ATOM 704 C CA . GLU A 1 91 ? -11.898 -5.122 -12.032 1.00 86.75 91 GLU A CA 1
ATOM 705 C C . GLU A 1 91 ? -11.472 -5.583 -10.629 1.00 86.75 91 GLU A C 1
ATOM 707 O O . GLU A 1 91 ? -10.377 -6.109 -10.415 1.00 86.75 91 GLU A O 1
ATOM 712 N N . HIS A 1 92 ? -12.392 -5.459 -9.668 1.00 91.44 92 HIS A N 1
ATOM 713 C CA . HIS A 1 92 ? -12.198 -5.870 -8.270 1.00 91.44 92 HIS A CA 1
ATOM 714 C C . HIS A 1 92 ? -11.840 -7.354 -8.130 1.00 91.44 92 HIS A C 1
ATOM 716 O O . HIS A 1 92 ? -10.905 -7.711 -7.415 1.00 91.44 92 HIS A O 1
ATOM 722 N N . GLU A 1 93 ? -12.534 -8.212 -8.881 1.00 90.75 93 GLU A N 1
ATOM 723 C CA . GLU A 1 93 ? -12.306 -9.662 -8.924 1.00 90.75 93 GLU A CA 1
ATOM 724 C C . GLU A 1 93 ? -10.901 -10.016 -9.440 1.00 90.75 93 GLU A C 1
ATOM 726 O O . GLU A 1 93 ? -10.276 -10.967 -8.968 1.00 90.75 93 GLU A O 1
ATOM 731 N N . GLN A 1 94 ? -10.363 -9.233 -10.382 1.00 89.50 94 GLN A N 1
ATOM 732 C CA . GLN A 1 94 ? -9.018 -9.457 -10.910 1.00 89.50 94 GLN A CA 1
ATOM 733 C C . GLN A 1 94 ? -7.951 -9.226 -9.830 1.00 89.50 94 GLN A C 1
ATOM 735 O O . GLN A 1 94 ? -7.005 -10.009 -9.722 1.00 89.50 94 GLN A O 1
ATOM 740 N N . VAL A 1 95 ? -8.109 -8.181 -9.010 1.00 91.12 95 VAL A N 1
ATOM 741 C CA . VAL A 1 95 ? -7.211 -7.918 -7.873 1.00 91.12 95 VAL A CA 1
ATOM 742 C C . VAL A 1 95 ? -7.384 -8.978 -6.784 1.00 91.12 95 VAL A C 1
ATOM 744 O O . VAL A 1 95 ? -6.393 -9.400 -6.190 1.00 91.12 95 VAL A O 1
ATOM 747 N N . TRP A 1 96 ? -8.611 -9.459 -6.561 1.00 91.62 96 TRP A N 1
ATOM 748 C CA . TRP A 1 96 ? -8.902 -10.518 -5.589 1.00 91.62 96 TRP A CA 1
ATOM 749 C C . TRP A 1 96 ? -8.149 -11.808 -5.906 1.00 91.62 96 TRP A C 1
ATOM 751 O O . TRP A 1 96 ? -7.338 -12.255 -5.097 1.00 91.62 96 TRP A O 1
ATOM 761 N N . ARG A 1 97 ? -8.333 -12.358 -7.113 1.00 89.31 97 ARG A N 1
ATOM 762 C CA . ARG A 1 97 ? -7.674 -13.608 -7.536 1.00 89.31 97 ARG A CA 1
ATOM 763 C C . ARG A 1 97 ? -6.155 -13.514 -7.500 1.00 89.31 97 ARG A C 1
ATOM 765 O O . ARG A 1 97 ? -5.474 -14.476 -7.158 1.00 89.31 97 ARG A O 1
ATOM 772 N N . MET A 1 98 ? -5.618 -12.349 -7.856 1.00 88.56 98 MET A N 1
ATOM 773 C CA . MET A 1 98 ? -4.185 -12.094 -7.768 1.00 88.56 98 MET A CA 1
ATOM 774 C C . MET A 1 98 ? -3.709 -12.143 -6.314 1.00 88.56 98 MET A C 1
ATOM 776 O O . MET A 1 98 ? -2.733 -12.825 -6.014 1.00 88.56 98 MET A O 1
ATOM 780 N N . ALA A 1 99 ? -4.401 -11.444 -5.412 1.00 88.88 99 ALA A N 1
ATOM 781 C CA . ALA A 1 99 ? -4.056 -11.425 -3.999 1.00 88.88 99 ALA A CA 1
ATOM 782 C C . ALA A 1 99 ? -4.115 -12.832 -3.379 1.00 88.88 99 ALA A C 1
ATOM 784 O O . ALA A 1 99 ? -3.179 -13.207 -2.679 1.00 88.88 99 ALA A O 1
ATOM 785 N N . GLU A 1 100 ? -5.150 -13.622 -3.688 1.00 87.19 100 GLU A N 1
ATOM 786 C CA . GLU A 1 100 ? -5.260 -15.023 -3.251 1.00 87.19 100 GLU A CA 1
ATOM 787 C C . GLU A 1 100 ? -4.089 -15.867 -3.758 1.00 87.19 100 GLU A C 1
ATOM 789 O O . GLU A 1 100 ? -3.380 -16.471 -2.957 1.00 87.19 100 GLU A O 1
ATOM 794 N N . SER A 1 101 ? -3.813 -15.838 -5.065 1.00 85.19 101 SER A N 1
ATOM 795 C CA . SER A 1 101 ? -2.748 -16.655 -5.656 1.00 85.19 101 SER A CA 1
ATOM 796 C C . SER A 1 101 ? -1.370 -16.362 -5.056 1.00 85.19 101 SER A C 1
ATOM 798 O O . SER A 1 101 ? -0.584 -17.288 -4.853 1.00 85.19 101 SER A O 1
ATOM 800 N N . PHE A 1 102 ? -1.060 -15.093 -4.777 1.00 85.31 102 PHE A N 1
ATOM 801 C CA . PHE A 1 102 ? 0.216 -14.721 -4.166 1.00 85.31 102 PHE A CA 1
ATOM 802 C C . PHE A 1 102 ? 0.256 -14.997 -2.660 1.00 85.31 102 PHE A C 1
ATOM 804 O O . PHE A 1 102 ? 1.323 -15.334 -2.156 1.00 85.31 102 PHE A O 1
ATOM 811 N N . ALA A 1 103 ? -0.869 -14.881 -1.947 1.00 82.44 103 ALA A N 1
ATOM 812 C CA . ALA A 1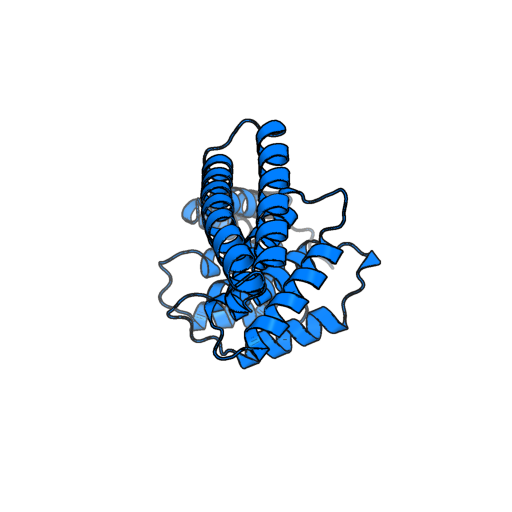 103 ? -0.945 -15.182 -0.518 1.00 82.44 103 ALA A CA 1
ATOM 813 C C . ALA A 1 103 ? -0.870 -16.693 -0.230 1.00 82.44 103 ALA A C 1
ATOM 815 O O . ALA A 1 103 ? -0.195 -17.095 0.711 1.00 82.44 103 ALA A O 1
ATOM 816 N N . GLU A 1 104 ? -1.508 -17.538 -1.044 1.00 81.44 104 GLU A N 1
ATOM 817 C CA . GLU A 1 104 ? -1.477 -19.001 -0.879 1.00 81.44 104 GLU A CA 1
ATOM 818 C C . GLU A 1 104 ? -0.097 -19.603 -1.181 1.00 81.44 104 GLU A C 1
ATOM 820 O O . GLU A 1 104 ? 0.322 -20.566 -0.542 1.00 81.44 104 GLU A O 1
ATOM 825 N N . GLY A 1 105 ? 0.636 -19.020 -2.134 1.00 73.75 105 GLY A N 1
ATOM 826 C CA . GLY A 1 105 ? 2.004 -19.424 -2.473 1.00 73.75 105 GLY A CA 1
ATOM 827 C C . GLY A 1 105 ? 3.083 -18.835 -1.557 1.00 73.75 105 GLY A C 1
ATOM 828 O O . GLY A 1 105 ? 4.274 -19.064 -1.788 1.00 73.75 105 GLY A O 1
ATOM 829 N N . ALA A 1 106 ? 2.693 -18.043 -0.557 1.00 72.69 106 ALA A N 1
ATOM 830 C CA . ALA A 1 106 ? 3.608 -17.272 0.262 1.00 72.69 106 ALA A CA 1
ATOM 831 C C . ALA A 1 106 ? 4.259 -18.113 1.370 1.00 72.69 106 ALA A C 1
ATOM 833 O O . ALA A 1 106 ? 3.592 -18.655 2.247 1.00 72.69 106 ALA A O 1
ATOM 834 N N . ASP A 1 107 ? 5.590 -18.147 1.385 1.00 77.50 107 ASP A N 1
ATOM 835 C CA . ASP A 1 107 ? 6.361 -18.643 2.525 1.00 77.50 107 ASP A CA 1
ATOM 836 C C . ASP A 1 107 ? 6.862 -17.452 3.350 1.00 77.50 107 ASP A C 1
ATOM 838 O O . ASP A 1 107 ? 7.813 -16.760 2.968 1.00 77.50 107 ASP A O 1
ATOM 842 N N . VAL A 1 108 ? 6.199 -17.200 4.480 1.00 69.44 108 VAL A N 1
ATOM 843 C CA . VAL A 1 108 ? 6.488 -16.069 5.379 1.00 69.44 108 VAL A CA 1
ATOM 844 C C . VAL A 1 108 ? 7.918 -16.083 5.925 1.00 69.44 108 VAL A C 1
ATOM 846 O O . VAL A 1 108 ? 8.454 -15.020 6.234 1.00 69.44 108 VAL A O 1
ATOM 849 N N . SER A 1 109 ? 8.578 -17.247 5.965 1.00 70.50 109 SER A N 1
ATOM 850 C CA . SER A 1 109 ? 9.966 -17.370 6.432 1.00 70.50 109 SER A CA 1
ATOM 851 C C . SER A 1 109 ? 10.992 -16.747 5.476 1.00 70.50 109 SER A C 1
ATOM 853 O O . SER A 1 109 ? 12.125 -16.472 5.871 1.00 70.50 109 SER A O 1
ATOM 855 N N . LYS A 1 110 ? 10.601 -16.478 4.222 1.00 73.00 110 LYS A N 1
ATOM 856 C CA . LYS A 1 110 ? 11.488 -15.904 3.198 1.00 73.00 110 LYS A CA 1
ATOM 857 C C . LYS A 1 110 ? 11.605 -14.380 3.253 1.00 73.00 110 LYS A C 1
ATOM 859 O O . LYS A 1 110 ? 12.462 -13.838 2.562 1.00 73.00 110 LYS A O 1
ATOM 864 N N . HIS A 1 111 ? 10.759 -13.694 4.030 1.00 75.31 111 HIS A N 1
ATOM 865 C CA . HIS A 1 111 ? 10.745 -12.228 4.168 1.00 75.31 111 HIS A CA 1
ATOM 866 C C . HIS A 1 111 ? 10.862 -11.454 2.833 1.00 75.31 111 HIS A C 1
ATOM 868 O O . HIS A 1 111 ? 11.687 -10.552 2.669 1.00 75.31 111 HIS A O 1
ATOM 874 N N . ASP A 1 112 ? 10.036 -11.823 1.848 1.00 84.88 112 ASP A N 1
ATOM 875 C CA . ASP A 1 112 ? 10.010 -11.184 0.528 1.00 84.88 112 ASP A CA 1
ATOM 876 C C . ASP A 1 112 ? 9.324 -9.803 0.560 1.00 84.88 112 ASP A C 1
ATOM 878 O O . ASP A 1 112 ? 8.099 -9.680 0.633 1.00 84.88 112 ASP A O 1
ATOM 882 N N . VAL A 1 113 ? 10.131 -8.744 0.453 1.00 88.19 113 VAL A N 1
ATOM 883 C CA . VAL A 1 113 ? 9.671 -7.344 0.428 1.00 88.19 113 VAL A CA 1
ATOM 884 C C . VAL A 1 113 ? 8.805 -7.030 -0.796 1.00 88.19 113 VAL A C 1
ATOM 886 O O . VAL A 1 113 ? 7.900 -6.197 -0.709 1.00 88.19 113 VAL A O 1
ATOM 889 N N . SER A 1 114 ? 9.053 -7.670 -1.938 1.00 87.75 114 SER A N 1
ATOM 890 C CA . SER A 1 114 ? 8.269 -7.443 -3.158 1.00 87.75 114 SER A CA 1
ATOM 891 C C . SER A 1 114 ? 6.863 -8.011 -2.999 1.00 87.75 114 SER A C 1
ATOM 893 O O . SER A 1 114 ? 5.886 -7.343 -3.342 1.00 87.75 114 SER A O 1
ATOM 895 N N . LEU A 1 115 ? 6.758 -9.195 -2.389 1.00 90.38 115 LEU A N 1
ATOM 896 C CA . LEU A 1 115 ? 5.480 -9.809 -2.036 1.00 90.38 115 LEU A CA 1
ATOM 897 C C . LEU A 1 115 ? 4.742 -9.007 -0.973 1.00 90.38 115 LEU A C 1
ATOM 899 O O . LEU A 1 115 ? 3.561 -8.708 -1.144 1.00 90.38 115 LEU A O 1
ATOM 903 N N . ALA A 1 116 ? 5.447 -8.566 0.069 1.00 93.19 116 ALA A N 1
ATOM 904 C CA . ALA A 1 116 ? 4.875 -7.684 1.077 1.00 93.19 116 ALA A CA 1
ATOM 905 C C . ALA A 1 116 ? 4.296 -6.403 0.453 1.00 93.19 116 ALA A C 1
ATOM 907 O O . ALA A 1 116 ? 3.179 -6.002 0.776 1.00 93.19 116 ALA A O 1
ATOM 908 N N . ASN A 1 117 ? 5.020 -5.783 -0.486 1.00 93.00 117 ASN A N 1
ATOM 909 C CA . ASN A 1 117 ? 4.557 -4.593 -1.198 1.00 93.00 117 ASN A CA 1
ATOM 910 C C . ASN A 1 117 ? 3.320 -4.862 -2.062 1.00 93.00 117 ASN A C 1
ATOM 912 O O . ASN A 1 117 ? 2.415 -4.025 -2.067 1.00 93.00 117 ASN A O 1
ATOM 916 N N . LEU A 1 118 ? 3.262 -6.001 -2.760 1.00 93.19 118 LEU A N 1
ATOM 917 C CA . LEU A 1 118 ? 2.078 -6.400 -3.520 1.00 93.19 118 LEU A CA 1
ATOM 918 C C . LEU A 1 118 ? 0.863 -6.537 -2.597 1.00 93.19 118 LEU A C 1
ATOM 920 O O . LEU A 1 118 ? -0.144 -5.867 -2.813 1.00 93.19 118 LEU A O 1
ATOM 924 N N . LEU A 1 119 ? 0.969 -7.350 -1.543 1.00 95.06 119 LEU A N 1
ATOM 925 C CA . LEU A 1 119 ? -0.141 -7.627 -0.627 1.00 95.06 119 LEU A CA 1
ATOM 926 C C . LEU A 1 119 ? -0.599 -6.369 0.121 1.00 95.06 119 LEU A C 1
ATOM 928 O O . LEU A 1 119 ? -1.797 -6.128 0.248 1.00 95.06 119 LEU A O 1
ATOM 932 N N . HIS A 1 120 ? 0.334 -5.507 0.530 1.00 96.38 120 HIS A N 1
ATOM 933 C CA . HIS A 1 120 ? 0.027 -4.188 1.083 1.00 96.38 120 HIS A CA 1
ATOM 934 C C . HIS A 1 120 ? -0.748 -3.321 0.077 1.00 96.38 120 HIS A C 1
ATOM 936 O O . HIS A 1 120 ? -1.763 -2.717 0.433 1.00 96.38 120 HIS A O 1
ATOM 942 N N . ASN A 1 121 ? -0.331 -3.261 -1.191 1.00 95.31 121 ASN A N 1
ATOM 943 C CA . ASN A 1 121 ? -1.075 -2.499 -2.194 1.00 95.31 121 ASN A CA 1
ATOM 944 C C . ASN A 1 121 ? -2.447 -3.117 -2.503 1.00 95.31 121 ASN A C 1
ATOM 946 O O . ASN A 1 121 ? -3.396 -2.351 -2.677 1.00 95.31 121 ASN A O 1
ATOM 950 N N . CYS A 1 122 ? -2.585 -4.449 -2.492 1.00 96.00 122 CYS A N 1
ATOM 951 C CA . CYS A 1 122 ? -3.879 -5.132 -2.607 1.00 96.00 122 CYS A CA 1
ATOM 952 C C . CYS A 1 122 ? -4.786 -4.765 -1.435 1.00 96.00 122 CYS A C 1
ATOM 954 O O . CYS A 1 122 ? -5.933 -4.375 -1.634 1.00 96.00 122 CYS A O 1
ATOM 956 N N . ALA A 1 123 ? -4.264 -4.799 -0.210 1.00 97.00 123 ALA A N 1
ATOM 957 C CA . ALA A 1 123 ? -5.018 -4.390 0.962 1.00 97.00 123 ALA A CA 1
ATOM 958 C C . ALA A 1 123 ? -5.516 -2.949 0.832 1.00 97.00 123 ALA A C 1
ATOM 960 O O . ALA A 1 123 ? -6.691 -2.669 1.073 1.00 97.00 123 ALA A O 1
ATOM 961 N N . ARG A 1 124 ? -4.649 -2.038 0.380 1.00 95.75 124 ARG A N 1
ATOM 962 C CA . ARG A 1 124 ? -5.033 -0.647 0.144 1.00 95.75 124 ARG A CA 1
ATOM 963 C C . ARG A 1 124 ? -6.091 -0.512 -0.953 1.00 95.75 124 ARG A C 1
ATOM 965 O O . ARG A 1 124 ? -7.011 0.276 -0.787 1.00 95.75 124 ARG A O 1
ATOM 972 N N . PHE A 1 125 ? -6.002 -1.294 -2.029 1.00 96.25 125 PHE A N 1
ATOM 973 C CA . PHE A 1 125 ? -7.054 -1.363 -3.045 1.00 96.25 125 PHE A CA 1
ATOM 974 C C . PHE A 1 125 ? -8.407 -1.741 -2.426 1.00 96.25 125 PHE A C 1
ATOM 976 O O . PHE A 1 125 ? -9.372 -0.999 -2.590 1.00 96.25 125 PHE A O 1
ATOM 983 N N . PHE A 1 126 ? -8.466 -2.825 -1.647 1.00 96.56 126 PHE A N 1
ATOM 984 C CA . PHE A 1 126 ? -9.708 -3.257 -0.999 1.00 96.56 126 PHE A CA 1
ATOM 985 C C . PHE A 1 126 ? -10.210 -2.278 0.061 1.00 96.56 126 PHE A C 1
ATOM 987 O O . PHE A 1 126 ? -11.413 -2.185 0.258 1.00 96.56 126 PHE A O 1
ATOM 994 N N . LEU A 1 127 ? -9.329 -1.522 0.719 1.00 96.31 127 LEU A N 1
ATOM 995 C CA . LEU A 1 127 ? -9.721 -0.428 1.610 1.00 96.31 127 LEU A CA 1
ATOM 996 C C . LEU A 1 127 ? -10.374 0.727 0.833 1.00 96.31 127 LEU A C 1
ATOM 998 O O . LEU A 1 127 ? -11.434 1.217 1.231 1.00 96.31 127 LEU A O 1
ATOM 1002 N N . ASP A 1 128 ? -9.729 1.167 -0.250 1.00 94.06 128 ASP A N 1
ATOM 1003 C CA . ASP A 1 128 ? -10.143 2.322 -1.053 1.00 94.06 128 ASP A CA 1
ATOM 1004 C C . ASP A 1 128 ? -11.424 2.023 -1.858 1.00 94.06 128 ASP A C 1
ATOM 1006 O O . ASP A 1 128 ? -12.248 2.914 -2.068 1.00 94.06 128 ASP A O 1
ATOM 1010 N N . LYS A 1 129 ? -11.612 0.766 -2.282 1.00 92.81 129 LYS A N 1
ATOM 1011 C CA . LYS A 1 129 ? -12.725 0.298 -3.127 1.00 92.81 129 LYS A CA 1
ATOM 1012 C C . LYS A 1 129 ? -13.703 -0.636 -2.395 1.00 92.81 129 LYS A C 1
ATOM 1014 O O . LYS A 1 129 ? -14.496 -1.301 -3.051 1.00 92.81 129 LYS A O 1
ATOM 1019 N N . ALA A 1 130 ? -13.661 -0.705 -1.060 1.00 92.31 130 ALA A N 1
ATOM 1020 C CA . ALA A 1 130 ? -14.520 -1.601 -0.279 1.00 92.31 130 ALA A CA 1
ATOM 1021 C C . ALA A 1 130 ? -16.007 -1.415 -0.626 1.00 92.31 130 ALA A C 1
ATOM 1023 O O . ALA A 1 130 ? -16.571 -0.345 -0.389 1.00 92.31 130 ALA A O 1
ATOM 1024 N N . CYS A 1 131 ? -16.662 -2.469 -1.111 1.00 90.06 131 CYS A N 1
ATOM 1025 C CA . CYS A 1 131 ? -18.106 -2.487 -1.332 1.00 90.06 131 CYS A CA 1
ATOM 1026 C C . CYS A 1 131 ? -18.859 -3.014 -0.105 1.00 90.06 131 CYS A C 1
ATOM 1028 O O . CYS A 1 131 ? -20.046 -2.744 0.068 1.00 90.06 131 CYS A O 1
ATOM 1030 N N . ASN A 1 132 ? -18.193 -3.800 0.742 1.00 93.81 132 ASN A N 1
ATOM 1031 C CA . ASN A 1 132 ? -18.813 -4.465 1.881 1.00 93.81 132 ASN A CA 1
ATOM 1032 C C . ASN A 1 132 ? -17.795 -4.773 2.997 1.00 93.81 132 ASN A C 1
ATOM 1034 O O . ASN A 1 132 ? -16.591 -4.545 2.874 1.00 93.81 132 ASN A O 1
ATOM 1038 N N . ARG A 1 133 ? -18.287 -5.324 4.114 1.00 96.12 133 ARG A N 1
ATOM 1039 C CA . ARG A 1 133 ? -17.440 -5.708 5.254 1.00 96.12 133 ARG A CA 1
ATOM 1040 C C . ARG A 1 133 ? -16.444 -6.827 4.913 1.00 96.12 133 ARG A C 1
ATOM 1042 O O . ARG A 1 133 ? -15.362 -6.841 5.488 1.00 96.12 133 ARG A O 1
ATOM 1049 N N . ARG A 1 134 ? -16.777 -7.733 3.984 1.00 95.50 134 ARG A N 1
ATOM 1050 C CA . ARG A 1 134 ? -15.891 -8.831 3.556 1.00 95.50 134 ARG A CA 1
ATOM 1051 C C . ARG A 1 134 ? -14.637 -8.291 2.867 1.00 95.50 134 ARG A C 1
ATOM 1053 O O . ARG A 1 134 ? -13.557 -8.779 3.179 1.00 95.50 134 ARG A O 1
ATOM 1060 N N . ASP A 1 135 ? -14.755 -7.259 2.030 1.00 95.75 135 ASP A N 1
ATOM 1061 C CA . ASP A 1 135 ? -13.595 -6.593 1.414 1.00 95.75 135 ASP A CA 1
ATOM 1062 C C . ASP A 1 135 ? -12.655 -6.010 2.475 1.00 95.75 135 ASP A C 1
ATOM 1064 O O . ASP A 1 135 ? -11.440 -6.164 2.392 1.00 95.75 135 ASP A O 1
ATOM 1068 N N . LEU A 1 136 ? -13.212 -5.385 3.519 1.00 97.56 136 LEU A N 1
ATOM 1069 C CA . LEU A 1 136 ? -12.426 -4.826 4.622 1.00 97.56 136 LEU A CA 1
ATOM 1070 C C . LEU A 1 136 ? -11.736 -5.915 5.453 1.00 97.56 136 LEU A C 1
ATOM 1072 O O . LEU A 1 136 ? -10.583 -5.753 5.841 1.00 97.56 136 LEU A O 1
ATOM 1076 N N . THR A 1 137 ? -12.408 -7.036 5.717 1.00 96.88 137 THR A N 1
ATOM 1077 C CA . THR A 1 137 ? -11.790 -8.178 6.408 1.00 96.88 137 THR A CA 1
ATOM 1078 C C . THR A 1 137 ? -10.688 -8.815 5.563 1.00 96.88 137 THR A C 1
ATOM 1080 O O . THR A 1 137 ? -9.629 -9.142 6.096 1.00 96.88 137 THR A O 1
ATOM 1083 N N . PHE A 1 138 ? -10.895 -8.943 4.251 1.00 95.94 138 PHE A N 1
ATOM 1084 C CA . PHE A 1 138 ? -9.870 -9.437 3.334 1.00 95.94 138 PHE A CA 1
ATOM 1085 C C . PHE A 1 138 ? -8.668 -8.485 3.271 1.00 95.94 138 PHE A C 1
ATOM 1087 O O . PHE A 1 138 ? -7.530 -8.916 3.432 1.00 95.94 138 PHE A O 1
ATOM 1094 N N . SER A 1 139 ? -8.924 -7.177 3.161 1.00 97.38 139 SER A N 1
ATOM 1095 C CA . SER A 1 139 ? -7.916 -6.115 3.253 1.00 97.38 139 SER A CA 1
ATOM 1096 C C . SER A 1 139 ? -7.074 -6.227 4.530 1.00 97.38 139 SER A C 1
ATOM 1098 O O . SER A 1 139 ? -5.845 -6.178 4.465 1.00 97.38 139 SER A O 1
ATOM 1100 N N . LEU A 1 140 ? -7.718 -6.445 5.683 1.00 98.06 140 LEU A N 1
ATOM 1101 C CA . LEU A 1 140 ? -7.019 -6.644 6.952 1.00 98.06 140 LEU A CA 1
ATOM 1102 C C . LEU A 1 140 ? -6.100 -7.871 6.898 1.00 98.06 140 LEU A C 1
ATOM 1104 O O . LEU A 1 140 ? -4.924 -7.752 7.230 1.00 98.06 140 LEU A O 1
ATOM 1108 N N . GLY A 1 141 ? -6.605 -9.016 6.427 1.00 96.12 141 GLY A N 1
ATOM 1109 C CA . GLY A 1 141 ? -5.808 -10.237 6.280 1.00 96.12 141 GLY A CA 1
ATOM 1110 C C . GLY A 1 141 ? -4.575 -10.036 5.395 1.00 96.12 141 GLY A C 1
ATOM 1111 O O . GLY A 1 141 ? -3.474 -10.428 5.771 1.00 96.12 141 GLY A O 1
ATOM 1112 N N . LEU A 1 142 ? -4.727 -9.341 4.264 1.00 96.44 142 LEU A N 1
ATOM 1113 C CA . LEU A 1 142 ? -3.618 -9.020 3.362 1.00 96.44 142 LEU A CA 1
ATOM 1114 C C . LEU A 1 142 ? -2.556 -8.124 4.018 1.00 96.44 142 LEU A C 1
ATOM 1116 O O . LEU A 1 142 ? -1.363 -8.335 3.799 1.00 96.44 142 LEU A O 1
ATOM 1120 N N . ILE A 1 143 ? -2.963 -7.152 4.844 1.00 97.25 143 ILE A N 1
ATOM 1121 C CA . ILE A 1 143 ? -2.021 -6.335 5.623 1.00 97.25 143 ILE A CA 1
ATOM 1122 C C . ILE A 1 143 ? -1.252 -7.175 6.643 1.00 97.25 143 ILE A C 1
ATOM 1124 O O . ILE A 1 143 ? -0.047 -6.970 6.776 1.00 97.25 143 ILE A O 1
ATOM 1128 N N . GLU A 1 144 ? -1.902 -8.099 7.358 1.00 95.12 144 GLU A N 1
ATOM 1129 C CA . GLU A 1 144 ? -1.199 -8.958 8.324 1.00 95.12 144 GLU A CA 1
ATOM 1130 C C . GLU A 1 144 ? -0.135 -9.812 7.631 1.00 95.12 144 GLU A C 1
ATOM 1132 O O . GLU A 1 144 ? 1.006 -9.886 8.091 1.00 95.12 144 GLU A O 1
ATOM 1137 N N . VAL A 1 145 ? -0.477 -10.404 6.482 1.00 93.31 145 VAL A N 1
ATOM 1138 C CA . VAL A 1 145 ? 0.475 -11.198 5.696 1.00 93.31 145 VAL A CA 1
ATOM 1139 C C . VAL A 1 145 ? 1.617 -10.310 5.193 1.00 93.31 145 VAL A C 1
ATOM 1141 O O . VAL A 1 145 ? 2.786 -10.665 5.341 1.00 93.31 145 VAL A O 1
ATOM 1144 N N . ALA A 1 146 ? 1.321 -9.109 4.683 1.00 94.88 146 ALA A N 1
ATOM 1145 C CA . ALA A 1 146 ? 2.356 -8.159 4.277 1.00 94.88 146 ALA A CA 1
ATOM 1146 C C . ALA A 1 146 ? 3.303 -7.794 5.436 1.00 94.88 146 ALA A C 1
ATOM 1148 O O . ALA A 1 146 ? 4.521 -7.779 5.256 1.00 94.88 146 ALA A O 1
ATOM 1149 N N . LEU A 1 147 ? 2.765 -7.538 6.633 1.00 94.25 147 LEU A N 1
ATOM 1150 C CA . LEU A 1 147 ? 3.552 -7.258 7.837 1.00 94.25 147 LEU A CA 1
ATOM 1151 C C . LEU A 1 147 ? 4.473 -8.425 8.209 1.00 94.25 147 LEU A C 1
ATOM 1153 O O . LEU A 1 147 ? 5.640 -8.179 8.518 1.00 94.25 147 LEU A O 1
ATOM 1157 N N . ALA A 1 148 ? 3.994 -9.669 8.119 1.00 91.38 148 ALA A N 1
ATOM 1158 C CA . ALA A 1 148 ? 4.817 -10.857 8.353 1.00 91.38 148 ALA A CA 1
ATOM 1159 C C . ALA A 1 148 ? 5.997 -10.941 7.364 1.00 91.38 148 ALA A C 1
ATOM 1161 O O . ALA A 1 148 ? 7.137 -11.190 7.763 1.00 91.38 148 ALA A O 1
ATOM 1162 N N . HIS A 1 149 ? 5.760 -10.640 6.083 1.00 90.94 149 HIS A N 1
ATOM 1163 C CA . HIS A 1 149 ? 6.820 -10.627 5.072 1.00 90.94 149 HIS A CA 1
ATOM 1164 C C . HIS A 1 149 ? 7.804 -9.464 5.215 1.00 90.94 149 HIS A C 1
ATOM 1166 O O . HIS A 1 149 ? 8.987 -9.644 4.932 1.00 90.94 149 HIS A O 1
ATOM 1172 N N . TYR A 1 150 ? 7.376 -8.290 5.687 1.00 92.44 150 TYR A N 1
ATOM 1173 C CA . TYR A 1 150 ? 8.316 -7.203 5.985 1.00 92.44 150 TYR A CA 1
ATOM 1174 C C . TYR A 1 150 ? 9.289 -7.549 7.127 1.00 92.44 150 TYR A C 1
ATOM 1176 O O . TYR A 1 150 ? 10.375 -6.955 7.193 1.00 92.44 150 TYR A O 1
ATOM 1184 N N . GLY A 1 151 ? 8.916 -8.510 7.981 1.00 86.44 151 GLY A N 1
ATOM 1185 C CA . GLY A 1 151 ? 9.687 -8.976 9.129 1.00 86.44 151 GLY A CA 1
ATOM 1186 C C . GLY A 1 151 ? 9.571 -8.054 10.346 1.00 86.44 151 GLY A C 1
ATOM 1187 O O . GLY A 1 151 ? 8.926 -7.007 10.315 1.00 86.44 151 GLY A O 1
ATOM 1188 N N . GLU A 1 152 ? 10.213 -8.438 11.447 1.00 82.38 152 GLU A N 1
ATOM 1189 C CA . GLU A 1 152 ? 10.098 -7.719 12.727 1.00 82.38 152 GLU A CA 1
ATOM 1190 C C . GLU A 1 152 ? 11.210 -6.690 12.969 1.00 82.38 152 GLU A C 1
ATOM 1192 O O . GLU A 1 152 ? 11.017 -5.742 13.731 1.00 82.38 152 GLU A O 1
ATOM 1197 N N . VAL A 1 153 ? 12.362 -6.846 12.309 1.00 79.50 153 VAL A N 1
ATOM 1198 C CA . VAL A 1 153 ? 13.586 -6.068 12.596 1.00 79.50 153 VAL A CA 1
ATOM 1199 C C . VAL A 1 153 ? 14.029 -5.198 11.412 1.00 79.50 153 VAL A C 1
ATOM 1201 O O . VAL A 1 153 ? 14.837 -4.292 11.583 1.00 79.50 153 VAL A O 1
ATOM 1204 N N . SER A 1 154 ? 13.471 -5.392 10.216 1.00 76.75 154 SER A N 1
ATOM 1205 C CA . SER A 1 154 ? 13.820 -4.661 8.985 1.00 76.75 154 SER A CA 1
ATOM 1206 C C . SER A 1 154 ? 12.634 -3.876 8.409 1.00 76.75 154 SER A C 1
ATOM 1208 O O . SER A 1 154 ? 11.516 -3.957 8.915 1.00 76.75 154 SER A O 1
ATOM 1210 N N . ASN A 1 155 ? 12.871 -3.094 7.346 1.00 84.25 155 ASN A N 1
ATOM 1211 C CA . ASN A 1 155 ? 11.824 -2.446 6.538 1.00 84.25 155 ASN A CA 1
ATOM 1212 C C . ASN A 1 155 ? 10.888 -1.510 7.329 1.00 84.25 155 ASN A C 1
ATOM 1214 O O . ASN A 1 155 ? 9.678 -1.482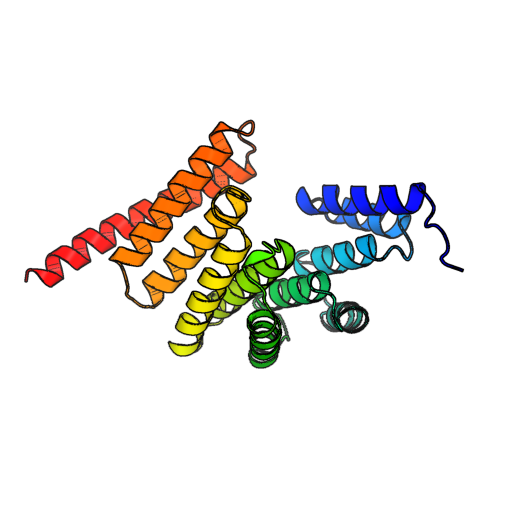 7.098 1.00 84.25 155 ASN A O 1
ATOM 1218 N N . TRP A 1 156 ? 11.432 -0.736 8.274 1.00 85.81 156 TRP A N 1
ATOM 1219 C CA . TRP A 1 156 ? 10.640 0.016 9.259 1.00 85.81 156 TRP A CA 1
ATOM 1220 C C . TRP A 1 156 ? 9.644 0.979 8.622 1.00 85.81 156 TRP A C 1
ATOM 1222 O O . TRP A 1 156 ? 8.486 0.994 9.021 1.00 85.81 156 TRP A O 1
ATOM 1232 N N . HIS A 1 157 ? 10.044 1.711 7.581 1.00 87.62 157 HIS A N 1
ATOM 1233 C CA . HIS A 1 157 ? 9.146 2.623 6.870 1.00 87.62 157 HIS A CA 1
ATOM 1234 C C . HIS A 1 157 ? 8.002 1.892 6.143 1.00 87.62 157 HIS A C 1
ATOM 1236 O O . HIS A 1 157 ? 6.878 2.394 6.096 1.00 87.62 157 HIS A O 1
ATOM 1242 N N . HIS A 1 158 ? 8.246 0.687 5.615 1.00 92.44 158 HIS A N 1
ATOM 1243 C CA . HIS A 1 158 ? 7.197 -0.132 5.006 1.00 92.44 158 HIS A CA 1
ATOM 1244 C C . HIS A 1 158 ? 6.216 -0.661 6.056 1.00 92.44 158 HIS A C 1
ATOM 1246 O O . HIS A 1 158 ? 5.004 -0.574 5.862 1.00 92.44 158 HIS A O 1
ATOM 1252 N N . ARG A 1 159 ? 6.726 -1.128 7.201 1.00 94.12 159 ARG A N 1
ATOM 1253 C CA . ARG A 1 159 ? 5.903 -1.554 8.344 1.00 94.12 159 ARG A CA 1
ATOM 1254 C C . ARG A 1 159 ? 5.105 -0.401 8.937 1.00 94.12 159 ARG A C 1
ATOM 1256 O O . ARG A 1 159 ? 3.948 -0.593 9.307 1.00 94.12 159 ARG A O 1
ATOM 1263 N N . ALA A 1 160 ? 5.698 0.788 9.004 1.00 94.44 160 ALA A N 1
ATOM 1264 C CA . ALA A 1 160 ? 5.023 2.001 9.437 1.00 94.44 160 ALA A CA 1
ATOM 1265 C C . ALA A 1 160 ? 3.850 2.304 8.499 1.00 94.44 160 ALA A C 1
ATOM 1267 O O . ALA A 1 160 ? 2.713 2.421 8.944 1.00 94.44 160 ALA A O 1
ATOM 1268 N N . ALA A 1 161 ? 4.093 2.320 7.185 1.00 95.38 161 ALA A N 1
ATOM 1269 C CA . ALA A 1 161 ? 3.039 2.513 6.195 1.00 95.38 161 ALA A CA 1
ATOM 1270 C C . ALA A 1 161 ? 1.932 1.443 6.284 1.00 95.38 161 ALA A C 1
ATOM 1272 O O . ALA A 1 161 ? 0.755 1.792 6.252 1.00 95.38 161 ALA A O 1
ATOM 1273 N N . ALA A 1 162 ? 2.281 0.165 6.447 1.00 97.12 162 ALA A N 1
ATOM 1274 C CA . ALA A 1 162 ? 1.298 -0.908 6.584 1.00 97.12 162 ALA A CA 1
ATOM 1275 C C . ALA A 1 162 ? 0.432 -0.746 7.848 1.00 97.12 162 ALA A C 1
ATOM 1277 O O . ALA A 1 162 ? -0.789 -0.847 7.765 1.00 97.12 162 ALA A O 1
ATOM 1278 N N . ASN A 1 163 ? 1.025 -0.406 8.999 1.00 97.94 163 ASN A N 1
ATOM 1279 C CA . ASN A 1 163 ? 0.273 -0.141 10.233 1.00 97.94 163 ASN A CA 1
ATOM 1280 C C . ASN A 1 163 ? -0.611 1.113 10.140 1.00 97.94 163 ASN A C 1
ATOM 1282 O O . ASN A 1 163 ? -1.722 1.125 10.673 1.00 97.94 163 ASN A O 1
ATOM 1286 N N . PHE A 1 164 ? -0.171 2.142 9.412 1.00 98.12 164 PHE A N 1
ATOM 1287 C CA . PHE A 1 164 ? -1.004 3.307 9.125 1.00 98.12 164 PHE A CA 1
ATOM 1288 C C . PHE A 1 164 ? -2.287 2.891 8.394 1.00 98.12 164 PHE A C 1
ATOM 1290 O O . PHE A 1 164 ? -3.386 3.192 8.860 1.00 98.12 164 PHE A O 1
ATOM 1297 N N . TRP A 1 165 ? -2.177 2.129 7.302 1.00 98.00 165 TRP A N 1
ATOM 1298 C CA . TRP A 1 165 ? -3.354 1.656 6.565 1.00 98.00 165 TRP A CA 1
ATOM 1299 C C . TRP A 1 165 ? -4.177 0.627 7.346 1.00 98.00 165 TRP A C 1
ATOM 1301 O O . TRP A 1 165 ? -5.406 0.677 7.288 1.00 98.00 165 TRP A O 1
ATOM 1311 N N . LYS A 1 166 ? -3.536 -0.222 8.162 1.00 98.56 166 LYS A N 1
ATOM 1312 C CA . LYS A 1 166 ? -4.211 -1.123 9.112 1.00 98.56 166 LYS A CA 1
ATOM 1313 C C . LYS A 1 166 ? -5.168 -0.353 10.018 1.00 98.56 166 LYS A C 1
ATOM 1315 O O . LYS A 1 166 ? -6.310 -0.768 10.192 1.00 98.56 166 LYS A O 1
ATOM 1320 N N . SER A 1 167 ? -4.741 0.808 10.527 1.00 98.62 167 SER A N 1
ATOM 1321 C CA . SER A 1 167 ? -5.587 1.663 11.370 1.00 98.62 167 SER A CA 1
ATOM 1322 C C . SER A 1 167 ? -6.853 2.150 10.655 1.00 98.62 167 SER A C 1
ATOM 1324 O O . SER A 1 167 ? -7.906 2.270 11.276 1.00 98.62 167 SER A O 1
ATOM 1326 N N . HIS A 1 168 ? -6.785 2.426 9.349 1.00 98.44 168 HIS A N 1
ATOM 1327 C CA . HIS A 1 168 ? -7.946 2.844 8.557 1.00 98.44 168 HIS A CA 1
ATOM 1328 C C . HIS A 1 168 ? -8.917 1.688 8.313 1.00 98.44 168 HIS A C 1
ATOM 1330 O O . HIS A 1 168 ? -10.132 1.874 8.401 1.00 98.44 168 HIS A O 1
ATOM 1336 N N . ILE A 1 169 ? -8.390 0.491 8.051 1.00 98.50 169 ILE A N 1
ATOM 1337 C CA . ILE A 1 169 ? -9.199 -0.719 7.875 1.00 98.50 169 ILE A CA 1
ATOM 1338 C C . ILE A 1 169 ? -9.933 -1.055 9.178 1.00 98.50 169 ILE A C 1
ATOM 1340 O O . ILE A 1 169 ? -11.152 -1.223 9.173 1.00 98.50 169 ILE A O 1
ATOM 1344 N N . LEU A 1 170 ? -9.210 -1.094 10.300 1.00 98.50 170 LEU A N 1
ATOM 1345 C CA . LEU A 1 170 ? -9.762 -1.417 11.619 1.00 98.50 170 LEU A CA 1
ATOM 1346 C C . LEU A 1 170 ? -10.817 -0.406 12.072 1.00 98.50 170 LEU A C 1
ATOM 1348 O O . LEU A 1 170 ? -11.861 -0.800 12.589 1.00 98.50 170 LEU A O 1
ATOM 1352 N N . GLU A 1 171 ? -10.601 0.886 11.817 1.00 97.81 171 GLU A N 1
ATOM 1353 C CA . GLU A 1 171 ? -11.611 1.904 12.104 1.00 97.81 171 GLU A CA 1
ATOM 1354 C C . GLU A 1 171 ? -12.889 1.681 11.287 1.00 97.81 171 GLU A C 1
ATOM 1356 O O . GLU A 1 171 ? -13.979 1.691 11.859 1.00 97.81 171 GLU A O 1
ATOM 1361 N N . LYS A 1 172 ? -12.785 1.430 9.973 1.00 97.31 172 LYS A N 1
ATOM 1362 C CA . LYS A 1 172 ? -13.960 1.110 9.139 1.00 97.31 172 LYS A CA 1
ATOM 1363 C C . LYS A 1 172 ? -14.656 -0.178 9.586 1.00 97.31 172 LYS A C 1
ATOM 1365 O O . LYS A 1 172 ? -15.864 -0.316 9.414 1.00 97.31 172 LYS A O 1
ATOM 1370 N N . LEU A 1 173 ? -13.911 -1.112 10.180 1.00 97.44 173 LEU A N 1
ATOM 1371 C CA . LEU A 1 173 ? -14.443 -2.322 10.810 1.00 97.44 173 LEU A CA 1
ATOM 1372 C C . LEU A 1 173 ? -15.011 -2.092 12.219 1.00 97.44 173 LEU A C 1
ATOM 1374 O O . LEU A 1 173 ? -15.495 -3.064 12.807 1.00 97.44 173 LEU A O 1
ATOM 1378 N N . THR A 1 174 ? -14.987 -0.846 12.708 1.00 95.56 174 THR A N 1
ATOM 1379 C CA . THR A 1 174 ? -15.416 -0.371 14.035 1.00 95.56 174 THR A CA 1
ATOM 1380 C C . THR A 1 174 ? -14.606 -0.919 15.214 1.00 95.56 174 THR A C 1
ATOM 1382 O O . THR A 1 174 ? -15.073 -0.893 16.350 1.00 95.56 174 THR A O 1
ATOM 1385 N N . ALA A 1 175 ? -13.381 -1.388 14.970 1.00 96.75 175 ALA A N 1
ATOM 1386 C CA . ALA A 1 175 ? -12.442 -1.867 15.984 1.00 96.75 175 ALA A CA 1
ATOM 1387 C C . ALA A 1 175 ? -11.541 -0.715 16.473 1.00 96.75 175 ALA A C 1
ATOM 1389 O O . ALA A 1 175 ? -10.346 -0.670 16.189 1.00 96.75 175 ALA A O 1
ATOM 1390 N N . ILE A 1 176 ? -12.136 0.266 17.163 1.00 97.25 176 ILE A N 1
ATOM 1391 C CA . ILE A 1 176 ? -11.458 1.525 17.535 1.00 97.25 176 ILE A CA 1
ATOM 1392 C C . ILE A 1 176 ? -10.189 1.315 18.388 1.00 97.25 176 ILE A C 1
ATOM 1394 O O . ILE A 1 176 ? -9.173 1.927 18.050 1.00 97.25 176 ILE A O 1
ATOM 1398 N N . PRO A 1 177 ? -10.174 0.457 19.432 1.00 97.88 177 PRO A N 1
ATOM 1399 C CA . PRO A 1 177 ? -8.954 0.214 20.208 1.00 97.88 177 PRO A CA 1
ATOM 1400 C C . PRO A 1 177 ? -7.801 -0.338 19.360 1.00 97.88 177 PRO A C 1
ATOM 1402 O O . PRO A 1 177 ? -6.676 0.158 19.447 1.00 97.88 177 PRO A O 1
ATOM 1405 N N . ASP A 1 178 ? -8.087 -1.302 18.484 1.00 98.38 178 ASP A N 1
ATOM 1406 C CA . ASP A 1 178 ? -7.079 -1.910 17.612 1.00 98.38 178 ASP A CA 1
ATOM 1407 C C . ASP A 1 178 ? -6.598 -0.925 16.540 1.00 98.38 178 ASP A C 1
ATOM 1409 O O . ASP A 1 178 ? -5.409 -0.873 16.216 1.00 98.38 178 ASP A O 1
ATOM 1413 N N . ALA A 1 179 ? -7.506 -0.100 16.006 1.00 98.50 179 ALA A N 1
ATOM 1414 C CA . ALA A 1 179 ? -7.162 0.966 15.073 1.00 98.50 179 ALA A CA 1
ATOM 1415 C C . ALA A 1 179 ? -6.180 1.961 15.706 1.00 98.50 179 ALA A C 1
ATOM 1417 O O . ALA A 1 179 ? -5.174 2.311 15.085 1.00 98.50 179 ALA A O 1
ATOM 1418 N N . PHE A 1 180 ? -6.444 2.381 16.948 1.00 98.44 180 PHE A N 1
ATOM 1419 C CA . PHE A 1 180 ? -5.556 3.264 17.700 1.00 98.44 180 PHE A CA 1
ATOM 1420 C C . PHE A 1 180 ? -4.187 2.618 17.939 1.00 98.44 180 PHE A C 1
ATOM 1422 O O . PHE A 1 180 ? -3.165 3.241 17.651 1.00 98.44 180 PHE A O 1
ATOM 1429 N N . ALA A 1 181 ? -4.151 1.358 18.383 1.00 98.31 181 ALA A N 1
ATOM 1430 C CA . ALA A 1 181 ? -2.903 0.627 18.595 1.00 98.31 181 ALA A CA 1
ATOM 1431 C C . ALA A 1 181 ? -2.056 0.538 17.310 1.00 98.31 181 ALA A C 1
ATOM 1433 O O . ALA A 1 181 ? -0.849 0.786 17.342 1.00 98.31 181 ALA A O 1
ATOM 1434 N N . ALA A 1 182 ? -2.686 0.266 16.162 1.00 98.38 182 ALA A N 1
ATOM 1435 C CA . ALA A 1 182 ? -2.007 0.246 14.868 1.00 98.38 182 ALA A CA 1
ATOM 1436 C C . ALA A 1 182 ? -1.468 1.634 14.466 1.00 98.38 182 ALA A C 1
ATOM 1438 O O . ALA A 1 182 ? -0.327 1.746 14.013 1.00 98.38 182 ALA A O 1
ATOM 1439 N N . ALA A 1 183 ? -2.241 2.706 14.668 1.00 98.44 183 ALA A N 1
ATOM 1440 C CA . ALA A 1 183 ? -1.786 4.068 14.378 1.00 98.44 183 ALA A CA 1
ATOM 1441 C C . ALA A 1 183 ? -0.612 4.489 15.280 1.00 98.44 183 ALA A C 1
ATOM 1443 O O . ALA A 1 183 ? 0.361 5.066 14.796 1.00 98.44 183 ALA A O 1
ATOM 1444 N N . ALA A 1 184 ? -0.662 4.149 16.570 1.00 98.12 184 ALA A N 1
ATOM 1445 C CA . ALA A 1 184 ? 0.412 4.411 17.525 1.00 98.12 184 ALA A CA 1
ATOM 1446 C C . ALA A 1 184 ? 1.702 3.652 17.168 1.00 98.12 184 ALA A C 1
ATOM 1448 O O . ALA A 1 184 ? 2.788 4.235 17.184 1.00 98.12 184 ALA A O 1
ATOM 1449 N N . LEU A 1 185 ? 1.597 2.380 16.764 1.00 97.06 185 LEU A N 1
ATOM 1450 C CA . LEU A 1 185 ? 2.748 1.622 16.266 1.00 97.06 185 LEU A CA 1
ATOM 1451 C C . LEU A 1 185 ? 3.316 2.245 14.982 1.00 97.06 185 LEU A C 1
ATOM 1453 O O . LEU A 1 185 ? 4.531 2.389 14.845 1.00 97.06 185 LEU A O 1
ATOM 1457 N N . SER A 1 186 ? 2.452 2.673 14.056 1.00 97.38 186 SER A N 1
ATOM 1458 C CA . SER A 1 186 ? 2.891 3.409 12.869 1.00 97.38 186 SER A CA 1
ATOM 1459 C C . SER A 1 186 ? 3.636 4.695 13.230 1.00 97.38 186 SER A C 1
ATOM 1461 O O . SER A 1 186 ? 4.606 5.023 12.545 1.00 97.38 186 SER A O 1
ATOM 1463 N N . LEU A 1 187 ? 3.182 5.433 14.248 1.00 96.81 187 LEU A N 1
ATOM 1464 C CA . LEU A 1 187 ? 3.816 6.671 14.694 1.00 96.81 187 LEU A CA 1
ATOM 1465 C C . LEU A 1 187 ? 5.229 6.391 15.202 1.00 96.81 187 LEU A C 1
ATOM 1467 O O . LEU A 1 187 ? 6.181 6.973 14.690 1.00 96.81 187 LEU A O 1
ATOM 1471 N N . SER A 1 188 ? 5.362 5.435 16.124 1.00 95.06 188 SER A N 1
ATOM 1472 C CA . SER A 1 188 ? 6.654 5.026 16.682 1.00 95.06 188 SER A CA 1
ATOM 1473 C C . SER A 1 188 ? 7.660 4.647 15.589 1.00 95.06 188 SER A C 1
ATOM 1475 O O . SER A 1 188 ? 8.795 5.120 15.600 1.00 95.06 188 SER A O 1
ATOM 1477 N N . LEU A 1 189 ? 7.238 3.859 14.594 1.00 93.12 189 LEU A N 1
ATOM 1478 C CA . LEU A 1 189 ? 8.117 3.438 13.501 1.00 93.12 189 LEU A CA 1
ATOM 1479 C C . LEU A 1 189 ? 8.549 4.607 12.597 1.00 93.12 189 LEU A C 1
ATOM 1481 O O . LEU A 1 189 ? 9.708 4.656 12.179 1.00 93.12 189 LEU A O 1
ATOM 1485 N N . TRP A 1 190 ? 7.656 5.559 12.304 1.00 92.31 190 TRP A N 1
ATOM 1486 C CA . TRP A 1 190 ? 8.015 6.758 11.534 1.00 92.31 190 TRP A CA 1
ATOM 1487 C C . TRP A 1 190 ? 8.927 7.705 12.313 1.00 92.31 190 TRP A C 1
ATOM 1489 O O . TRP A 1 190 ? 9.831 8.293 11.720 1.00 92.31 190 TRP A O 1
ATOM 1499 N N . GLU A 1 191 ? 8.745 7.832 13.626 1.00 91.25 191 GLU A N 1
ATOM 1500 C CA . GLU A 1 191 ? 9.650 8.608 14.478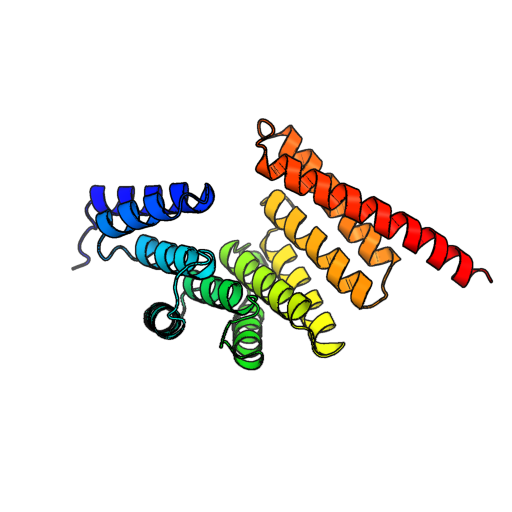 1.00 91.25 191 GLU A CA 1
ATOM 1501 C C . GLU A 1 191 ? 11.055 7.997 14.497 1.00 91.25 191 GLU A C 1
ATOM 1503 O O . GLU A 1 191 ? 12.033 8.725 14.313 1.00 91.25 191 GLU A O 1
ATOM 1508 N N . CYS A 1 192 ? 11.165 6.667 14.598 1.00 88.00 192 CYS A N 1
ATOM 1509 C CA . CYS A 1 192 ? 12.441 5.961 14.459 1.00 88.00 192 CYS A CA 1
ATOM 1510 C C . CYS A 1 192 ? 13.090 6.205 13.085 1.00 88.00 192 CYS A C 1
ATOM 1512 O O . CYS A 1 192 ? 14.271 6.546 13.018 1.00 88.00 192 CYS A O 1
ATOM 1514 N N . GLN A 1 193 ? 12.328 6.094 11.990 1.00 84.81 193 GLN A N 1
ATOM 1515 C CA . GLN A 1 193 ? 12.829 6.346 10.632 1.00 84.81 193 GLN A CA 1
ATOM 1516 C C . GLN A 1 193 ? 13.350 7.786 10.469 1.00 84.81 193 GLN A C 1
ATOM 1518 O O . GLN A 1 193 ? 14.443 8.001 9.944 1.00 84.81 193 GLN A O 1
ATOM 1523 N N . CYS A 1 194 ? 12.597 8.779 10.950 1.00 85.81 194 CYS A N 1
ATOM 1524 C CA . CYS A 1 194 ? 12.975 10.194 10.898 1.00 85.81 194 CYS A CA 1
ATOM 1525 C C . CYS A 1 194 ? 14.162 10.550 11.807 1.00 85.81 194 CYS A C 1
ATOM 1527 O O . CYS A 1 194 ? 14.804 11.579 11.587 1.00 85.81 194 CYS A O 1
ATOM 1529 N N . ALA A 1 195 ? 14.437 9.747 12.838 1.00 83.81 195 ALA A N 1
ATOM 1530 C CA . ALA A 1 195 ? 15.621 9.900 13.678 1.00 83.81 195 ALA A CA 1
ATOM 1531 C C . ALA A 1 195 ? 16.888 9.342 13.005 1.00 83.81 195 ALA A C 1
ATOM 1533 O O . ALA A 1 195 ? 17.971 9.887 13.209 1.00 83.81 195 ALA A O 1
ATOM 1534 N N . MET A 1 196 ? 16.758 8.281 12.199 1.00 77.56 196 MET A N 1
ATOM 1535 C CA . MET A 1 196 ? 17.885 7.640 11.510 1.00 77.56 196 MET A CA 1
ATOM 1536 C C . MET A 1 196 ? 18.346 8.378 10.255 1.00 77.56 196 MET A C 1
ATOM 1538 O O . MET A 1 196 ? 19.545 8.518 10.019 1.00 77.56 196 MET A O 1
ATOM 1542 N N . GLU A 1 197 ? 17.408 8.820 9.422 1.00 69.12 197 GLU A N 1
ATOM 1543 C CA . GLU A 1 197 ? 17.718 9.515 8.176 1.00 69.12 197 GLU A CA 1
ATOM 1544 C C . GLU A 1 197 ? 17.529 11.020 8.370 1.00 69.12 197 GLU A C 1
ATOM 1546 O O . GLU A 1 197 ? 16.594 11.446 9.043 1.00 69.12 197 GLU A O 1
ATOM 1551 N N . LYS A 1 198 ? 18.413 11.852 7.793 1.00 60.09 198 LYS A N 1
ATOM 1552 C CA . LYS A 1 198 ? 18.296 13.320 7.855 1.00 60.09 198 LYS A CA 1
ATOM 1553 C C . LYS A 1 198 ? 16.948 13.751 7.267 1.00 60.09 198 LYS A C 1
ATOM 1555 O O . LYS A 1 198 ? 16.860 13.927 6.059 1.00 60.09 198 LYS A O 1
ATOM 1560 N N . LYS A 1 199 ? 15.935 13.889 8.133 1.00 64.19 199 LYS A N 1
ATOM 1561 C CA . LYS A 1 199 ? 14.585 14.451 7.951 1.00 64.19 199 LYS A CA 1
ATOM 1562 C C . LYS A 1 199 ? 14.300 14.953 6.533 1.00 64.19 199 LYS A C 1
ATOM 1564 O O . LYS A 1 199 ? 14.270 16.159 6.288 1.00 64.19 199 LYS A O 1
ATOM 1569 N N . THR A 1 200 ? 14.102 14.036 5.591 1.00 70.25 200 THR A N 1
ATOM 1570 C CA . THR A 1 200 ? 13.679 14.429 4.250 1.00 70.25 200 THR A CA 1
ATOM 1571 C C . THR A 1 200 ? 12.235 14.918 4.355 1.00 70.25 200 THR A C 1
ATOM 1573 O O . THR A 1 200 ? 11.446 14.365 5.127 1.00 70.25 200 THR A O 1
ATOM 1576 N N . ALA A 1 201 ? 11.878 15.964 3.605 1.00 75.44 201 ALA A N 1
ATOM 1577 C CA . ALA A 1 201 ? 10.517 16.504 3.622 1.00 75.44 201 ALA A CA 1
ATOM 1578 C C . ALA A 1 201 ? 9.431 15.413 3.444 1.0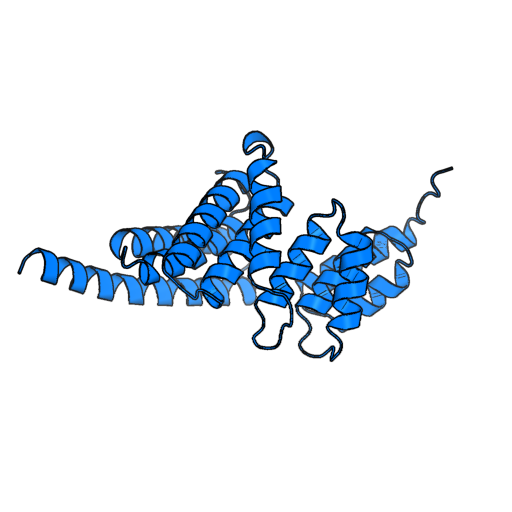0 75.44 201 ALA A C 1
ATOM 1580 O O . ALA A 1 201 ? 8.494 15.392 4.239 1.00 75.44 201 ALA A O 1
ATOM 1581 N N . PRO A 1 202 ? 9.588 14.411 2.546 1.00 79.00 202 PRO A N 1
ATOM 1582 C CA . PRO A 1 202 ? 8.591 13.352 2.388 1.00 79.00 202 PRO A CA 1
ATOM 1583 C C . PRO A 1 202 ? 8.348 12.496 3.638 1.00 79.00 202 PRO A C 1
ATOM 1585 O O . PRO A 1 202 ? 7.227 12.030 3.841 1.00 79.00 202 PRO A O 1
ATOM 1588 N N . PHE A 1 203 ? 9.368 12.246 4.464 1.00 82.75 203 PHE A N 1
ATOM 1589 C CA . PHE A 1 203 ? 9.186 11.476 5.699 1.00 82.75 203 PHE A CA 1
ATOM 1590 C C . PHE A 1 203 ? 8.545 12.310 6.801 1.00 82.75 203 PHE A C 1
ATOM 1592 O O . PHE A 1 203 ? 7.721 11.786 7.548 1.00 82.75 203 PHE A O 1
ATOM 1599 N N . LEU A 1 204 ? 8.856 13.608 6.862 1.00 85.19 204 LEU A N 1
ATOM 1600 C CA . LEU A 1 204 ? 8.177 14.529 7.771 1.00 85.19 204 LEU A CA 1
ATOM 1601 C C . LEU A 1 204 ? 6.683 14.632 7.444 1.00 85.19 204 LEU A C 1
ATOM 1603 O O . LEU A 1 204 ? 5.863 14.497 8.346 1.00 85.19 204 LEU A O 1
ATOM 1607 N N . ASP A 1 205 ? 6.317 14.744 6.166 1.00 88.44 205 ASP A N 1
ATOM 1608 C CA . ASP A 1 205 ? 4.909 14.791 5.744 1.00 88.44 205 ASP A CA 1
ATOM 1609 C C . ASP A 1 205 ? 4.142 13.521 6.151 1.00 88.44 205 ASP A C 1
ATOM 1611 O O . ASP A 1 205 ? 2.976 13.566 6.562 1.00 88.44 205 ASP A O 1
ATOM 1615 N N . LYS A 1 206 ? 4.798 12.355 6.049 1.00 90.38 206 LYS A N 1
ATOM 1616 C CA . LYS A 1 206 ? 4.224 11.078 6.494 1.00 90.38 206 LYS A CA 1
ATOM 1617 C C . LYS A 1 206 ? 4.072 11.019 8.004 1.00 90.38 206 LYS A C 1
ATOM 1619 O O . LYS A 1 206 ? 3.023 10.582 8.471 1.00 90.38 206 LYS A O 1
ATOM 1624 N N . LEU A 1 207 ? 5.072 11.485 8.743 1.00 91.75 207 LEU A N 1
ATOM 1625 C CA . LEU A 1 207 ? 5.018 11.552 10.196 1.00 91.75 207 LEU A CA 1
ATOM 1626 C C . LEU A 1 207 ? 3.863 12.445 10.672 1.00 91.75 207 LEU A C 1
ATOM 1628 O O . LEU A 1 207 ? 3.083 12.020 11.520 1.00 91.75 207 LEU A O 1
ATOM 1632 N N . GLU A 1 208 ? 3.689 13.627 10.082 1.00 94.31 208 GLU A N 1
ATOM 1633 C CA . GLU A 1 208 ? 2.581 14.534 10.416 1.00 94.31 208 GLU A CA 1
ATO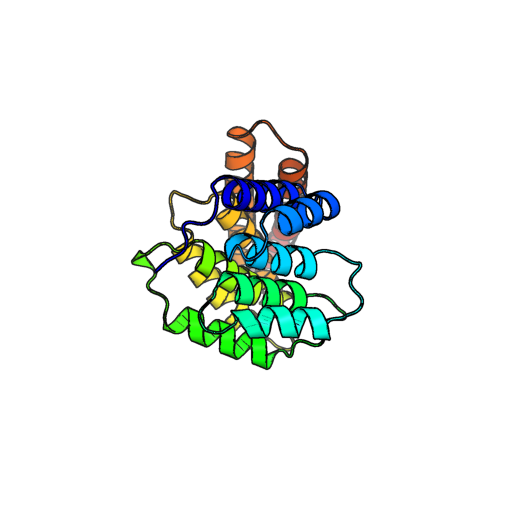M 1634 C C . GLU A 1 208 ? 1.210 13.927 10.087 1.00 94.31 208 GLU A C 1
ATOM 1636 O O . GLU A 1 208 ? 0.290 13.983 10.904 1.00 94.31 208 GLU A O 1
ATOM 1641 N N . SER A 1 209 ? 1.084 13.246 8.942 1.00 95.50 209 SER A N 1
ATOM 1642 C CA . SER A 1 209 ? -0.150 12.524 8.586 1.00 95.50 209 SER A CA 1
ATOM 1643 C C . SER A 1 209 ? -0.515 11.457 9.629 1.00 95.50 209 SER A C 1
ATOM 1645 O O . SER A 1 209 ? -1.683 11.281 9.976 1.00 95.50 209 SER A O 1
ATOM 1647 N N . VAL A 1 210 ? 0.486 10.742 10.150 1.00 96.25 210 VAL A N 1
ATOM 1648 C CA . VAL A 1 210 ? 0.294 9.696 11.163 1.00 96.25 210 VAL A CA 1
ATOM 1649 C C . VAL A 1 210 ? -0.025 10.307 12.530 1.00 96.25 210 VAL A C 1
ATOM 1651 O O . VAL A 1 210 ? -0.892 9.792 13.232 1.00 96.25 210 VAL A O 1
ATOM 1654 N N . ARG A 1 211 ? 0.598 11.435 12.897 1.00 97.38 211 ARG A N 1
ATOM 1655 C CA . ARG A 1 211 ? 0.276 12.179 14.128 1.00 97.38 211 ARG A CA 1
ATOM 1656 C C . ARG A 1 211 ? -1.178 12.627 14.154 1.00 97.38 211 ARG A C 1
ATOM 1658 O O . ARG A 1 211 ? -1.876 12.342 15.123 1.00 97.38 211 ARG A O 1
ATOM 1665 N N . ALA A 1 212 ? -1.647 13.250 13.073 1.00 97.62 212 ALA A N 1
ATOM 1666 C CA . ALA A 1 212 ? -3.044 13.658 12.945 1.00 97.62 212 ALA A CA 1
ATOM 1667 C C . ALA A 1 212 ? -3.998 12.464 13.113 1.00 97.62 212 ALA A C 1
ATOM 1669 O O . ALA A 1 212 ? -5.004 12.557 13.813 1.00 97.62 212 ALA A O 1
ATOM 1670 N N . ARG A 1 213 ? -3.639 11.310 12.536 1.00 97.50 213 ARG A N 1
ATOM 1671 C CA . ARG A 1 213 ? -4.413 10.072 12.665 1.00 97.50 213 ARG A CA 1
ATOM 1672 C C . ARG A 1 213 ? -4.471 9.540 14.101 1.00 97.50 213 ARG A C 1
ATOM 1674 O O . ARG A 1 213 ? -5.529 9.092 14.533 1.00 97.50 213 ARG A O 1
ATOM 1681 N N . VAL A 1 214 ? -3.360 9.574 14.837 1.00 98.06 214 VAL A N 1
ATOM 1682 C CA . VAL A 1 214 ? -3.324 9.151 16.248 1.00 98.06 214 VAL A CA 1
ATOM 1683 C C . VAL A 1 214 ? -4.212 10.046 17.113 1.00 98.06 214 VAL A C 1
ATOM 1685 O O . VAL A 1 214 ? -4.936 9.524 17.956 1.00 98.06 214 VAL A O 1
ATOM 1688 N N . VAL A 1 215 ? -4.199 11.364 16.885 1.00 97.94 215 VAL A N 1
ATOM 1689 C CA . VAL A 1 215 ? -5.055 12.315 17.616 1.00 97.94 215 VAL A CA 1
ATOM 1690 C C . VAL A 1 215 ? -6.538 12.038 17.347 1.00 97.94 215 VAL A C 1
ATOM 1692 O O . VAL A 1 215 ? -7.294 11.838 18.293 1.00 97.94 215 VAL A O 1
ATOM 1695 N N . ASP A 1 216 ? -6.930 11.918 16.075 1.00 98.00 216 ASP A N 1
ATOM 1696 C CA . ASP A 1 216 ? -8.304 11.578 15.667 1.00 98.00 216 ASP A CA 1
ATOM 1697 C C . ASP A 1 216 ? -8.801 10.269 16.315 1.00 98.00 216 ASP A C 1
ATOM 1699 O O . ASP A 1 216 ? -9.907 10.193 16.854 1.00 98.00 216 ASP A O 1
ATOM 1703 N N . LEU A 1 217 ? -7.966 9.224 16.325 1.00 98.06 217 LEU A N 1
ATOM 1704 C CA . LEU A 1 217 ? -8.328 7.950 16.948 1.00 98.06 217 LEU A CA 1
ATOM 1705 C C . LEU A 1 217 ? -8.329 8.003 18.481 1.00 98.06 217 LEU A C 1
ATOM 1707 O O . LEU A 1 217 ? -9.109 7.276 19.095 1.00 98.06 217 LEU A O 1
ATOM 1711 N N . ALA A 1 218 ? -7.505 8.846 19.110 1.00 97.19 218 ALA A N 1
ATOM 1712 C CA . ALA A 1 218 ? -7.528 9.041 20.559 1.00 97.19 218 ALA A CA 1
ATOM 1713 C C . ALA A 1 218 ? -8.866 9.639 21.017 1.00 97.19 218 ALA A C 1
ATOM 1715 O O . ALA A 1 218 ? -9.457 9.160 21.987 1.00 97.19 218 ALA A O 1
ATOM 1716 N N . GLU A 1 219 ? -9.381 10.635 20.292 1.00 96.75 219 GLU A N 1
ATOM 1717 C CA . GLU A 1 219 ? -10.693 11.235 20.559 1.00 96.75 219 GLU A CA 1
ATOM 1718 C C . GLU A 1 219 ? -11.810 10.188 20.440 1.00 96.75 219 GLU A C 1
ATOM 1720 O O . GLU A 1 219 ? -12.605 10.004 21.368 1.00 96.75 219 GLU A O 1
ATOM 1725 N N . LYS A 1 220 ? -11.803 9.407 19.352 1.00 97.00 220 LYS A N 1
ATOM 1726 C CA . LYS A 1 220 ? -12.756 8.304 19.135 1.00 97.00 220 LYS A CA 1
ATOM 1727 C C . LYS A 1 220 ? -12.654 7.215 20.200 1.00 97.00 220 LYS A C 1
ATOM 1729 O O . 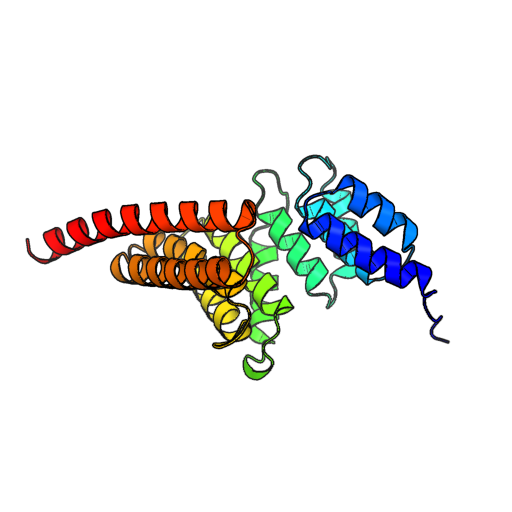LYS A 1 220 ? -13.674 6.649 20.591 1.00 97.00 220 LYS A O 1
ATOM 1734 N N . LEU A 1 221 ? -11.452 6.914 20.691 1.00 95.81 221 LEU A N 1
ATOM 1735 C CA . LEU A 1 221 ? -11.239 5.928 21.751 1.00 95.81 221 LEU A CA 1
ATOM 1736 C C . LEU A 1 221 ? -11.844 6.393 23.082 1.00 95.81 221 LEU A C 1
ATOM 1738 O O . LEU A 1 221 ? -12.471 5.596 23.780 1.00 95.81 221 LEU A O 1
ATOM 1742 N N . VAL A 1 222 ? -11.718 7.682 23.412 1.00 95.69 222 VAL A N 1
ATOM 1743 C CA . VAL A 1 222 ? -12.366 8.274 24.593 1.00 95.69 222 VAL A CA 1
ATOM 1744 C C . VAL A 1 222 ? -13.888 8.183 24.478 1.00 95.69 222 VAL A C 1
ATOM 1746 O O . VAL A 1 222 ? -14.557 7.806 25.442 1.00 95.69 222 VAL A O 1
ATOM 1749 N N . GLU A 1 223 ? -14.458 8.492 23.312 1.00 94.38 223 GLU A N 1
ATOM 1750 C CA . GLU A 1 223 ? -15.899 8.343 23.077 1.00 94.38 223 GLU A CA 1
ATOM 1751 C C . GLU A 1 223 ? -16.366 6.889 23.179 1.00 94.38 223 GLU A C 1
ATOM 1753 O O . GLU A 1 223 ? -17.384 6.607 23.816 1.00 94.38 223 GLU A O 1
ATOM 1758 N N . PHE A 1 224 ? -15.613 5.962 22.584 1.00 93.25 224 PHE A N 1
ATOM 1759 C CA . PHE A 1 224 ? -15.871 4.529 22.669 1.00 93.25 224 PHE A CA 1
ATOM 1760 C C . PHE A 1 224 ? -15.889 4.059 24.130 1.00 93.25 224 PHE A C 1
ATOM 1762 O O . PHE A 1 224 ? -16.835 3.396 24.553 1.00 93.25 224 PHE A O 1
ATOM 1769 N N . ALA A 1 225 ? -14.895 4.471 24.924 1.00 92.62 225 ALA A N 1
ATOM 1770 C CA . ALA A 1 225 ? -14.815 4.138 26.341 1.00 92.62 225 ALA A CA 1
ATOM 1771 C C . ALA A 1 225 ? -16.010 4.691 27.130 1.00 92.62 225 ALA A C 1
ATOM 1773 O O . ALA A 1 225 ? -16.578 3.968 27.944 1.00 92.62 225 ALA A O 1
ATOM 1774 N N . LYS A 1 226 ? -16.447 5.929 26.864 1.00 94.19 226 LYS A N 1
ATOM 1775 C CA . LYS A 1 226 ? -17.639 6.504 27.513 1.00 94.19 226 LYS A CA 1
ATOM 1776 C C . LYS A 1 226 ? -18.899 5.682 27.237 1.00 94.19 226 LYS A C 1
ATOM 1778 O O . LYS A 1 226 ? -19.670 5.451 28.159 1.00 94.19 226 LYS A O 1
ATOM 1783 N N . ARG A 1 227 ? -19.093 5.217 25.997 1.00 91.31 227 ARG A N 1
ATOM 1784 C CA . ARG A 1 227 ? -20.256 4.393 25.615 1.00 91.31 227 ARG A CA 1
ATOM 1785 C C . ARG A 1 227 ? -20.235 3.000 26.241 1.00 91.31 227 ARG A C 1
ATOM 1787 O O . ARG A 1 227 ? -21.294 2.463 26.512 1.00 91.31 227 ARG A O 1
ATOM 1794 N N . ALA A 1 228 ? -19.058 2.421 26.466 1.00 86.06 228 ALA A N 1
ATOM 1795 C CA . ALA A 1 228 ? -18.934 1.104 27.093 1.00 86.06 228 ALA A CA 1
ATOM 1796 C C . ALA A 1 228 ? -19.271 1.102 28.599 1.00 86.06 228 ALA A C 1
ATOM 1798 O O . ALA A 1 228 ? -19.515 0.038 29.160 1.00 86.06 228 ALA A O 1
ATOM 1799 N N . HIS A 1 229 ? -19.261 2.275 29.244 1.00 74.75 229 HIS A N 1
ATOM 1800 C CA . HIS A 1 229 ? -19.543 2.451 30.675 1.00 74.75 229 HIS A CA 1
ATOM 1801 C C . HIS A 1 229 ? -20.888 3.148 30.956 1.00 74.75 229 HIS A C 1
ATOM 1803 O O . HIS A 1 229 ? -21.176 3.441 32.117 1.00 74.75 229 HIS A O 1
ATOM 1809 N N . ALA A 1 230 ? -21.669 3.456 29.916 1.00 69.12 230 ALA A N 1
ATOM 1810 C CA . ALA A 1 230 ? -23.009 4.039 30.009 1.00 69.12 230 ALA A CA 1
ATOM 1811 C C . ALA A 1 230 ? -24.072 2.940 29.908 1.00 69.12 230 ALA A C 1
ATOM 1813 O O . ALA A 1 230 ? -25.087 3.054 30.628 1.00 69.12 230 ALA A O 1
#

Sequence (230 aa):
MVASLSIKQALHAILAWCAYRRKEYDEALIEIAGAGDNQRACECHAYVFAYAKGYEDDVKFLALVREHLIGNINASNALVIRARMPDSVVEHEQVWRMAESFAEGADVSKHDVSLANLLHNCARFFLDKACNRRDLTFSLGLIEVALAHYGEVSNWHHRAAANFWKSHILEKLTAIPDAFAAAALSLSLWECQCAMEKKTAPFLDKLESVRARVVDLAEKLVEFAKRAHA

Radius of gyration: 19.21 Å; chains: 1; bounding box: 50×36×56 Å

=== Feature glossary ===
Key to the feature types in this record:

— What the protein is —

Primary structure: the covalent order of the twenty standard amino acids along the backbone. Two proteins with the same sequence will (almost always) fold to the same structure; two with 30% identity often share a fold but not the details.

Database cross-references. InterPro integrates a dozen domain/family signature databases into unified entries with residue-range hits. GO terms attach function/process/location labels with evidence codes. CATH codes position the fold in a four-level structural taxonomy. Organism is the NCBI-taxonomy species name.

— Where its atoms are —

The mmCIF block holds the 3D Cartesian coordinates of each backbone atom (N, Cα, C, O) in ångströms. mmCIF is the PDB's canonical archive format — a tagged-loop text representation of the atomic model.

Six rendered views show the 3D structure from the faces of a cube — i.e. along ±x, ±y, ±z. Rendering representation is drawn randomly per protein from cartoon (secondary-structure ribbons), sticks (backbone bonds), or molecular surface; coloring is either N→C rainbow (blue at the N-terminus through red at the C-terminus) or one color per chain.

— Local backbone conformation —

DSSP 8-state secondary structure assigns each residue one of H (α-helix), G (3₁₀-helix), I (π-helix), E (extended β-strand), B (isolated β-bridge), T (hydrogen-bonded turn), S (bend), or '-' (coil). The assignment is computed from backbone hydrogen-bond geometry via the Kabsch–Sander algorithm.

P-SEA three-state annotation labels each residue as helix, strand, or coil based purely on the geometry of the Cα trace. It serves as a fallback when the full backbone (and thus DSSP) is unavailable.

The φ/ψ torsion pair specifies the backbone conformation at each residue. φ rotates about the N–Cα bond, ψ about the Cα–C bond. Steric clashes forbid most of the (φ, ψ) plane — the allowed regions (α-helix basin, β-sheet basin, left-handed helix) are the Ramachandran-allowed regions.

— Global shape and packing —

The geometric summary reports three shape descriptors. Rg (radius of gyration) measures how spread out the Cα atoms are about their centre of mass; compact globular proteins have small Rg, elongated or unfolded ones large. Cα contacts (<8 Å, |i−j|>4) count long-range residue pairs in spatial proximity — high for tightly packed folds, near zero for rods or random coil. The bounding-box extents give the protein's footprint along x, y, z in Å.

Accessible surface area quantifies burial. A residue with SASA near zero is packed into the hydrophobic core; one with SASA >100 Å² sits on the surface. Computed here via the Shrake–Rupley numerical algorithm with a 1.4 Å probe.

Plot images: a contact map (which residues are close in 3D, as an N×N binary image), a Ramachandran scatter (backbone torsion angles, revealing secondary-structure composition at a glance), and — for AlphaFold structures — a PAE heatmap (pairwise prediction confidence).

— Structural neighborhood —

The Foldseek 3Di string encodes local tertiary geometry as a 20-letter alphabet — one character per residue — derived from the relative positions of nearby Cα atoms. Unlike the amino-acid sequence, 3Di is a direct function of the 3D structure, so two proteins with the same fold have similar 3Di strings even at low sequence identity.

Nearest PDB neighbors are the top structural matches found by Foldseek when searching this structure against the entire Protein Data Bank. Each hit reports a TM-score (0 to 1; >0.5 almost always implies the same fold) and an E-value. These are *structural* homologs — they may share no detectable sequence similarity.

— Confidence and disorder —

For AlphaFold models, the B-factor field carries pLDDT — the model's own estimate of local accuracy on a 0–100 scale. Regions with pLDDT<50 should be treated as essentially unmodeled; they often correspond to intrinsically disordered segments.

B-factor (Debye–Waller factor) reflects atomic displacement in the crystal lattice. It is an experimental observable (units Å²), not a prediction; low values mean the atom is pinned down, high values mean it moves or is heterogeneous across the crystal.

Predicted aligned error is AlphaFold's pairwise confidence. Unlike pLDDT (per-residue), PAE is per-residue-pair and captures whether two parts of the structure are correctly placed relative to each other. Units are ångströms of expected positional error.